Protein AF-A0A9W9A958-F1 (afdb_monomer_lite)

pLDDT: mean 86.87, std 11.57, range [38.22, 97.12]

InterPro domains:
  IPR009057 Homedomain-like superfamily [SSF46689] (113-175)

Structure (mmCIF, N/CA/C/O backbone):
data_AF-A0A9W9A958-F1
#
_entry.id   AF-A0A9W9A958-F1
#
loop_
_atom_site.group_PDB
_atom_site.id
_atom_site.type_symbol
_atom_site.label_atom_id
_atom_site.label_alt_id
_atom_site.label_comp_id
_atom_site.label_asym_id
_atom_site.label_entity_id
_atom_site.label_seq_id
_atom_site.pdbx_PDB_ins_code
_atom_site.Cartn_x
_atom_site.Cartn_y
_atom_site.Cartn_z
_atom_site.occupancy
_atom_site.B_iso_or_equiv
_atom_site.auth_seq_id
_atom_site.auth_comp_id
_atom_site.auth_asym_id
_atom_site.auth_atom_id
_atom_site.pdbx_PDB_model_num
ATOM 1 N N . MET A 1 1 ? -26.597 22.579 38.889 1.00 38.22 1 MET A N 1
ATOM 2 C CA . MET A 1 1 ? -26.382 22.895 37.466 1.00 38.22 1 MET A CA 1
ATOM 3 C C . MET A 1 1 ? -26.576 21.586 36.746 1.00 38.22 1 MET A C 1
ATOM 5 O O . MET A 1 1 ? -25.807 20.673 37.009 1.00 38.22 1 MET A O 1
ATOM 9 N N . ASP A 1 2 ? -27.655 21.464 35.982 1.00 46.19 2 ASP A N 1
ATOM 10 C CA . ASP A 1 2 ? -27.997 20.233 35.273 1.00 46.19 2 ASP A CA 1
ATOM 11 C C . ASP A 1 2 ? -27.012 20.053 34.117 1.00 46.19 2 ASP A C 1
ATOM 13 O O . ASP A 1 2 ? -27.154 20.652 33.052 1.00 46.19 2 ASP A O 1
ATOM 17 N N . SER A 1 3 ? -25.934 19.309 34.371 1.00 56.34 3 SER A N 1
ATOM 18 C CA . SER A 1 3 ? -24.987 18.908 33.337 1.00 56.34 3 SER A CA 1
ATOM 19 C C . SER A 1 3 ? -25.704 17.947 32.400 1.00 56.34 3 SER A C 1
ATOM 21 O O . SER A 1 3 ? -25.988 16.811 32.772 1.00 56.34 3 SER A O 1
ATOM 23 N N . ASN A 1 4 ? -26.034 18.422 31.201 1.00 65.12 4 ASN A N 1
A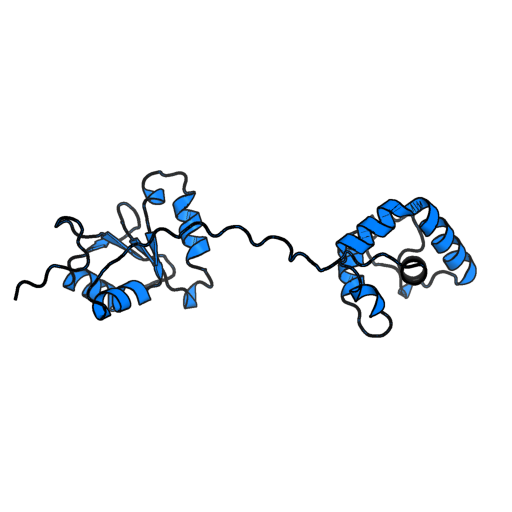TOM 24 C CA . ASN A 1 4 ? -26.623 17.587 30.165 1.00 65.12 4 ASN A CA 1
ATOM 25 C C . ASN A 1 4 ? -25.622 16.458 29.837 1.00 65.12 4 ASN A C 1
ATOM 27 O O . ASN A 1 4 ? -24.463 16.769 29.543 1.00 65.12 4 ASN A O 1
ATOM 31 N N . PRO A 1 5 ? -26.003 15.175 29.946 1.00 80.94 5 PRO A N 1
ATOM 32 C CA . PRO A 1 5 ? -25.069 14.071 29.766 1.00 80.94 5 PRO A CA 1
ATOM 33 C C . PRO A 1 5 ? -24.518 14.046 28.333 1.00 80.94 5 PRO A C 1
ATOM 35 O O . PRO A 1 5 ? -25.266 14.006 27.357 1.00 80.94 5 PRO A O 1
ATOM 38 N N . LEU A 1 6 ? -23.191 14.099 28.223 1.00 88.81 6 LEU A N 1
ATOM 39 C CA . LEU A 1 6 ? -22.449 14.307 26.978 1.00 88.81 6 LEU A CA 1
ATOM 40 C C . LEU A 1 6 ? -22.620 13.164 25.968 1.00 88.81 6 LEU A C 1
ATOM 42 O O . LEU A 1 6 ? -22.704 13.413 24.768 1.00 88.81 6 LEU A O 1
ATOM 46 N N . PHE A 1 7 ? -22.669 11.920 26.443 1.00 90.88 7 PHE A N 1
ATOM 47 C CA . PHE A 1 7 ? -22.806 10.732 25.603 1.00 90.88 7 PHE A CA 1
ATOM 48 C C . PHE A 1 7 ? -24.255 10.259 25.537 1.00 90.88 7 PHE A C 1
ATOM 50 O O . PHE A 1 7 ? -24.552 9.082 25.722 1.00 90.88 7 PHE A O 1
ATOM 57 N N . THR A 1 8 ? -25.161 11.194 25.258 1.00 88.56 8 THR A N 1
ATOM 58 C CA . THR A 1 8 ? -26.568 10.892 24.999 1.00 88.56 8 THR A CA 1
ATOM 59 C C . THR A 1 8 ? -27.022 11.506 23.683 1.00 88.56 8 THR A C 1
ATOM 61 O O . THR A 1 8 ? -26.513 12.539 23.244 1.00 88.56 8 THR A O 1
ATOM 64 N N . ARG A 1 9 ? -27.999 10.870 23.040 1.00 82.88 9 ARG A N 1
ATOM 65 C CA . ARG A 1 9 ? -28.697 11.395 21.866 1.00 82.88 9 ARG A CA 1
ATOM 66 C C . ARG A 1 9 ? -30.192 11.337 22.140 1.00 82.88 9 ARG A C 1
ATOM 68 O O . ARG A 1 9 ? -30.720 10.274 22.441 1.00 82.88 9 ARG A O 1
ATOM 75 N N . ASP A 1 10 ? -30.851 12.493 22.110 1.00 81.25 10 ASP A N 1
ATOM 76 C CA . ASP A 1 10 ? -32.283 12.634 22.419 1.00 81.25 10 ASP A CA 1
ATOM 77 C C . ASP A 1 10 ? -32.688 12.033 23.784 1.00 81.25 10 ASP A C 1
ATOM 79 O O . ASP A 1 10 ? -33.783 11.504 23.958 1.00 81.25 10 ASP A O 1
ATOM 83 N N . GLY A 1 11 ? -31.783 12.108 24.770 1.00 80.75 11 GLY A N 1
ATOM 84 C CA . GLY A 1 11 ? -31.979 11.556 26.117 1.00 80.75 11 GLY A CA 1
ATOM 85 C C . GLY A 1 11 ? -31.713 10.051 26.247 1.00 80.75 11 GLY A C 1
ATOM 86 O O . GLY A 1 11 ? -31.848 9.514 27.344 1.00 80.75 11 GLY A O 1
ATOM 87 N N . VAL A 1 12 ? -31.314 9.376 25.165 1.00 87.00 12 VAL A N 1
ATOM 88 C CA . VAL A 1 12 ? -30.919 7.961 25.164 1.00 87.00 12 VAL A CA 1
ATOM 89 C C . VAL A 1 12 ? -29.392 7.848 25.285 1.00 87.00 12 VAL A C 1
ATOM 91 O O . VAL A 1 12 ? -28.692 8.573 24.571 1.00 87.00 12 VAL A O 1
ATOM 94 N N . PRO A 1 13 ? -28.856 6.972 26.157 1.00 91.38 13 PRO A N 1
ATOM 95 C CA . PRO A 1 13 ? -27.423 6.689 26.229 1.00 91.38 13 PRO A CA 1
ATOM 96 C C . PRO A 1 13 ? -26.855 6.219 24.893 1.00 91.38 13 PRO A C 1
ATOM 98 O O . PRO A 1 13 ? -27.479 5.419 24.199 1.00 91.38 13 PRO A O 1
ATOM 101 N N . LEU A 1 14 ? -25.659 6.696 24.558 1.00 93.25 14 LEU A N 1
ATOM 102 C CA . LEU A 1 14 ? -24.855 6.102 23.495 1.00 93.25 14 LEU A CA 1
ATOM 103 C C . LEU A 1 14 ? -24.138 4.866 24.030 1.00 93.25 14 LEU A C 1
ATOM 105 O O . LEU A 1 14 ? -23.527 4.909 25.103 1.00 93.25 14 LEU A O 1
ATOM 109 N N . TYR A 1 15 ? -24.171 3.794 23.249 1.00 95.25 15 TYR A N 1
ATOM 110 C CA . TYR A 1 15 ? -23.538 2.532 23.595 1.00 95.25 15 TYR A CA 1
ATOM 111 C C . TYR A 1 15 ? -22.160 2.419 22.950 1.00 95.25 15 TYR A C 1
ATOM 113 O O . TYR A 1 15 ? -21.988 2.571 21.738 1.00 95.25 15 TYR A O 1
ATOM 121 N N . PHE A 1 16 ? -21.160 2.129 23.769 1.00 96.00 16 PHE A N 1
ATOM 122 C CA . PHE A 1 16 ? -19.780 1.936 23.358 1.00 96.00 16 PHE A CA 1
ATOM 123 C C . PHE A 1 16 ? -19.418 0.457 23.431 1.00 96.00 16 PHE A C 1
ATOM 125 O O . PHE A 1 16 ? -19.909 -0.264 24.289 1.00 96.00 16 PHE A O 1
ATOM 132 N N . ALA A 1 17 ? -18.488 0.020 22.593 1.00 95.69 17 ALA A N 1
ATOM 133 C CA . ALA A 1 17 ? -17.833 -1.275 22.711 1.00 95.69 17 ALA A CA 1
ATOM 134 C C . ALA A 1 17 ? -16.324 -1.124 22.511 1.00 95.69 17 ALA A C 1
ATOM 136 O O . ALA A 1 17 ? -15.844 -0.173 21.883 1.00 95.69 17 ALA A O 1
ATOM 137 N N . LEU A 1 18 ? -15.549 -2.065 23.047 1.00 94.69 18 LEU A N 1
ATOM 138 C CA . LEU A 1 18 ? -14.096 -2.065 22.897 1.00 94.69 18 LEU A CA 1
ATOM 139 C C . LEU A 1 18 ? -13.675 -3.051 21.815 1.00 94.69 18 LEU A C 1
ATOM 141 O O . LEU A 1 18 ? -13.952 -4.245 21.885 1.00 94.69 18 LEU A O 1
ATOM 145 N N . HIS A 1 19 ? -12.921 -2.563 20.838 1.00 94.19 19 HIS A N 1
ATOM 146 C CA . HIS A 1 19 ? -12.234 -3.427 19.894 1.00 94.19 19 HIS A CA 1
ATOM 147 C C . HIS A 1 19 ? -11.155 -4.255 20.611 1.00 94.19 19 HIS A C 1
ATOM 149 O O . HIS A 1 19 ? -10.486 -3.757 21.519 1.00 94.19 19 HIS A O 1
ATOM 155 N N . ASN A 1 20 ? -10.881 -5.472 20.127 1.00 91.00 20 ASN A N 1
ATOM 156 C CA . ASN A 1 20 ? -9.916 -6.424 20.708 1.00 91.00 20 ASN A CA 1
ATOM 157 C C . ASN A 1 20 ? -8.486 -5.871 20.930 1.00 91.00 20 ASN A C 1
ATOM 159 O O . ASN A 1 20 ? -7.713 -6.412 21.721 1.00 91.00 20 ASN A O 1
ATOM 163 N N . SER A 1 21 ? -8.135 -4.761 20.274 1.00 89.00 21 SER A N 1
ATOM 164 C CA . SER A 1 21 ? -6.909 -3.991 20.522 1.00 89.00 21 SER A CA 1
ATOM 165 C C . SER A 1 21 ? -6.807 -3.428 21.950 1.00 89.00 21 SER A C 1
ATOM 167 O O . SER A 1 21 ? -5.717 -3.058 22.396 1.00 89.00 21 SER A O 1
ATOM 169 N N . ILE A 1 22 ? -7.931 -3.355 22.665 1.00 86.31 22 ILE A N 1
ATOM 170 C CA . ILE A 1 22 ? -8.056 -2.898 24.045 1.00 86.31 22 ILE A CA 1
ATOM 171 C C . ILE A 1 22 ? -8.437 -4.113 24.894 1.00 86.31 22 ILE A C 1
ATOM 173 O O . ILE A 1 22 ? -9.555 -4.602 24.847 1.00 86.31 22 ILE A O 1
ATOM 177 N N . GLN A 1 23 ? -7.486 -4.615 25.681 1.00 79.75 23 GLN A N 1
ATOM 178 C CA . GLN A 1 23 ? -7.693 -5.822 26.495 1.00 79.75 23 GLN A CA 1
ATOM 179 C C . GLN A 1 23 ? -8.493 -5.567 27.777 1.00 79.75 23 GLN A C 1
ATOM 181 O O . GLN A 1 23 ? -9.007 -6.508 28.372 1.00 79.75 23 GLN A O 1
ATOM 186 N N . LYS A 1 24 ? -8.517 -4.319 28.260 1.00 79.50 24 LYS A N 1
ATOM 187 C CA . LYS A 1 24 ? -9.218 -3.917 29.482 1.00 79.50 24 LYS A CA 1
ATOM 188 C C . LYS A 1 24 ? -9.783 -2.503 29.314 1.00 79.50 24 LYS A C 1
ATOM 190 O O . LYS A 1 24 ? -9.052 -1.663 28.785 1.00 79.50 24 LYS A O 1
ATOM 195 N N . PRO A 1 25 ? -10.999 -2.226 29.816 1.00 73.31 25 PRO A N 1
ATOM 196 C CA . PRO A 1 25 ? -11.640 -0.914 29.711 1.00 73.31 25 PRO A CA 1
ATOM 197 C C . PRO A 1 25 ? -10.840 0.243 30.314 1.00 73.31 25 PRO A C 1
ATOM 199 O O . PRO A 1 25 ? -10.908 1.362 29.815 1.00 73.31 25 PRO A O 1
ATOM 202 N N . GLY A 1 26 ? -10.033 -0.011 31.349 1.00 75.62 26 GLY A N 1
ATOM 203 C CA . GLY A 1 26 ? -9.233 1.035 31.989 1.00 75.62 26 GLY A CA 1
ATOM 204 C C . GLY A 1 26 ? -10.116 2.133 32.592 1.00 75.62 26 GLY A C 1
ATOM 205 O O . GLY A 1 26 ? -11.130 1.837 33.209 1.00 75.62 26 GLY A O 1
ATOM 206 N N . THR A 1 27 ? -9.728 3.397 32.425 1.00 82.06 27 THR A N 1
ATOM 207 C CA . THR A 1 27 ? -10.483 4.567 32.916 1.00 82.06 27 THR A CA 1
ATOM 208 C C . THR A 1 27 ? -11.632 4.987 31.995 1.00 82.06 27 THR A C 1
ATOM 210 O O . THR A 1 27 ? -12.480 5.776 32.405 1.00 82.06 27 THR A O 1
ATOM 213 N N . TYR A 1 28 ? -11.677 4.470 30.762 1.00 81.38 28 TYR A N 1
ATOM 214 C CA . TYR A 1 28 ? -12.645 4.892 29.746 1.00 81.38 28 TYR A CA 1
ATOM 215 C C . TYR A 1 28 ? -14.074 4.502 30.102 1.00 81.38 28 TYR A C 1
ATOM 217 O O . TYR A 1 28 ? -14.978 5.298 29.895 1.00 81.38 28 TYR A O 1
ATOM 225 N N . GLU A 1 29 ? -14.272 3.324 30.692 1.00 86.94 29 GLU A N 1
ATOM 226 C CA . GLU A 1 29 ? -15.584 2.879 31.172 1.00 86.94 29 GLU A CA 1
ATOM 227 C C . GLU A 1 29 ? -16.175 3.875 32.174 1.00 86.94 29 GLU A C 1
ATOM 229 O O . GLU A 1 29 ? -17.296 4.350 31.998 1.00 86.94 29 GLU A O 1
ATOM 234 N N . SER A 1 30 ? -15.377 4.291 33.163 1.00 86.88 30 SER A N 1
ATOM 235 C CA . SER A 1 30 ? -15.802 5.287 34.147 1.00 86.88 30 SER A CA 1
ATOM 236 C C . SER A 1 30 ? -16.108 6.641 33.506 1.00 86.88 30 SER A C 1
ATOM 238 O O . SER A 1 30 ? -17.071 7.290 33.905 1.00 86.88 30 SER A O 1
ATOM 240 N N . TYR A 1 31 ? -15.326 7.078 32.511 1.00 88.62 31 TYR A N 1
ATOM 241 C CA . TYR A 1 31 ? -15.598 8.334 31.806 1.00 88.62 31 TYR A CA 1
ATOM 242 C C . TYR A 1 31 ? -16.844 8.266 30.930 1.00 88.62 31 TYR A C 1
ATOM 244 O O . TYR A 1 31 ? -17.604 9.231 30.912 1.00 88.62 31 TYR A O 1
ATOM 252 N N . ILE A 1 32 ? -17.083 7.151 30.246 1.00 91.69 32 ILE A N 1
ATOM 253 C CA . ILE A 1 32 ? -18.279 6.939 29.428 1.00 91.69 32 ILE A CA 1
ATOM 254 C C . ILE A 1 32 ? -19.526 6.976 30.322 1.00 91.69 32 ILE A C 1
ATOM 256 O O . ILE A 1 32 ? -20.421 7.790 30.089 1.00 91.69 32 ILE A O 1
ATOM 260 N N . GLN A 1 33 ? -19.533 6.194 31.405 1.00 91.50 33 GLN A N 1
ATOM 261 C CA . GLN A 1 33 ? -20.659 6.108 32.341 1.00 91.50 33 GLN A CA 1
ATOM 262 C C . GLN A 1 33 ? -20.917 7.427 33.078 1.00 91.50 33 GLN A C 1
ATOM 264 O O . GLN A 1 33 ? -22.059 7.880 33.159 1.00 91.50 33 GLN A O 1
ATOM 269 N N . ALA A 1 34 ? -19.867 8.105 33.561 1.00 89.31 34 ALA A N 1
ATOM 270 C CA . ALA A 1 34 ? -20.003 9.401 34.237 1.00 89.31 34 ALA A CA 1
ATOM 271 C C . ALA A 1 34 ? -20.572 10.504 33.327 1.00 89.31 34 ALA A C 1
ATOM 273 O O . ALA A 1 34 ? -21.069 11.514 33.820 1.00 89.31 34 ALA A O 1
ATOM 274 N N . ASN A 1 35 ? -20.505 10.310 32.009 1.00 91.12 35 ASN A N 1
ATOM 275 C CA . ASN A 1 35 ? -20.998 11.238 30.999 1.00 91.12 35 ASN A CA 1
ATOM 276 C C . ASN A 1 35 ? -22.268 10.729 30.287 1.00 91.12 35 ASN A C 1
ATOM 278 O O . ASN A 1 35 ? -22.671 11.306 29.277 1.00 91.12 35 ASN A O 1
ATOM 282 N N . GLY A 1 36 ? -22.921 9.694 30.831 1.00 91.06 36 GLY A N 1
ATOM 283 C CA . GLY A 1 36 ? -24.241 9.216 30.409 1.00 91.06 36 GLY A CA 1
ATOM 284 C C . GLY A 1 36 ? -24.264 8.241 29.231 1.00 91.06 36 GLY A C 1
ATOM 285 O O . GLY A 1 36 ? -25.343 7.991 28.702 1.00 91.06 36 GLY A O 1
ATOM 286 N N . GLY A 1 37 ? -23.112 7.703 28.827 1.00 93.25 37 GLY A N 1
ATOM 287 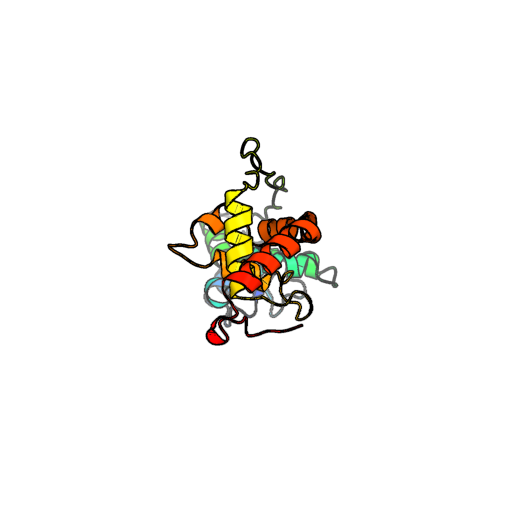C CA . GLY A 1 37 ? -23.033 6.568 27.904 1.00 93.25 37 GLY A CA 1
ATOM 288 C C . GLY A 1 37 ? -22.946 5.242 28.658 1.00 93.25 37 GLY A C 1
ATOM 289 O O . GLY A 1 37 ? -22.829 5.226 29.883 1.00 93.25 37 GLY A O 1
ATOM 290 N N . ASP A 1 38 ? -22.944 4.133 27.926 1.00 94.19 38 ASP A N 1
ATOM 291 C CA . ASP A 1 38 ? -22.770 2.796 28.504 1.00 94.19 38 ASP A CA 1
ATOM 292 C C . ASP A 1 38 ? -21.771 1.956 27.701 1.00 94.19 38 ASP A C 1
ATOM 294 O O . ASP A 1 38 ? -21.562 2.204 26.513 1.00 94.19 38 ASP A O 1
ATOM 298 N N . LEU A 1 39 ? -21.128 0.986 28.350 1.00 93.94 39 LEU A N 1
ATOM 299 C CA . LEU A 1 39 ? -20.132 0.112 27.735 1.00 93.94 39 LEU A CA 1
ATOM 300 C C . LEU A 1 39 ? -20.673 -1.317 27.628 1.00 93.94 39 LEU A C 1
ATOM 302 O O . LEU A 1 39 ? -20.952 -1.964 28.632 1.00 93.94 39 LEU A O 1
ATOM 306 N N . LEU A 1 40 ? -20.778 -1.814 26.401 1.00 93.88 40 LEU A N 1
ATOM 307 C CA . LEU A 1 40 ? -21.218 -3.162 26.073 1.00 93.88 40 LEU A CA 1
ATOM 308 C C . LEU A 1 40 ? -20.036 -4.138 26.006 1.00 93.88 40 LEU A C 1
ATOM 310 O O . LEU A 1 40 ? -18.918 -3.778 25.625 1.00 93.88 40 LEU A O 1
ATOM 314 N N . ASP A 1 41 ? -20.318 -5.410 26.294 1.00 90.56 41 ASP A N 1
ATOM 315 C CA . ASP A 1 41 ? -19.346 -6.511 26.208 1.00 90.56 41 ASP A CA 1
ATOM 316 C C . ASP A 1 41 ? -18.945 -6.856 24.762 1.00 90.56 41 ASP A C 1
ATOM 318 O O . ASP A 1 41 ? -17.919 -7.497 24.523 1.00 90.56 41 ASP A O 1
ATOM 322 N N . SER A 1 42 ? -19.762 -6.452 23.788 1.00 93.06 42 SER A N 1
ATOM 323 C CA . SER A 1 42 ? -19.536 -6.677 22.362 1.00 93.06 42 SER A CA 1
ATOM 324 C C . SER A 1 42 ? -20.025 -5.489 21.542 1.00 93.06 42 SER A C 1
ATOM 326 O O . SER A 1 42 ? -20.718 -4.610 22.043 1.00 93.06 42 SER A O 1
ATOM 328 N N . ASP A 1 43 ? -19.674 -5.478 20.263 1.00 94.25 43 ASP A N 1
ATOM 329 C CA . ASP A 1 43 ? -20.136 -4.492 19.291 1.00 94.25 43 ASP A CA 1
ATOM 330 C C . ASP A 1 43 ? -21.573 -4.767 18.794 1.00 94.25 43 ASP A C 1
ATOM 332 O O . ASP A 1 43 ? -22.036 -4.115 17.860 1.00 94.25 43 ASP A O 1
ATOM 336 N N . ASP A 1 44 ? -22.295 -5.744 19.351 1.00 94.69 44 ASP A N 1
ATOM 337 C CA . ASP A 1 44 ? -23.719 -5.953 19.064 1.00 94.69 44 ASP A CA 1
ATOM 338 C C . ASP A 1 44 ? -24.554 -4.852 19.735 1.00 94.69 44 ASP A C 1
ATOM 340 O O . ASP A 1 44 ? -24.611 -4.756 20.958 1.00 94.69 44 ASP A O 1
ATOM 344 N N . GLY A 1 45 ? -25.205 -4.009 18.926 1.00 92.19 45 GLY A N 1
ATOM 345 C CA . GLY A 1 45 ? -26.011 -2.883 19.415 1.00 92.19 45 GLY A CA 1
ATOM 346 C C . GLY A 1 45 ? -25.205 -1.660 19.867 1.00 92.19 45 GLY A C 1
ATOM 347 O O . GLY A 1 45 ? -25.796 -0.701 20.357 1.00 92.19 45 GLY A O 1
ATOM 348 N N . ALA A 1 46 ? -23.881 -1.668 19.693 1.00 95.81 46 ALA A N 1
ATOM 349 C CA . ALA A 1 46 ? -23.046 -0.506 19.968 1.00 95.81 46 ALA A CA 1
ATOM 350 C C . ALA A 1 46 ? -23.272 0.597 18.922 1.00 95.81 46 ALA A C 1
ATOM 352 O O . ALA A 1 46 ? -23.420 0.321 17.736 1.00 95.81 46 ALA A O 1
ATOM 353 N N . ASP A 1 47 ? -23.219 1.858 19.341 1.00 94.88 47 ASP A N 1
ATOM 354 C CA . ASP A 1 47 ? -23.141 3.007 18.437 1.00 94.88 47 ASP A CA 1
ATOM 355 C C . ASP A 1 47 ? -21.691 3.277 18.016 1.00 94.88 47 ASP A C 1
ATOM 357 O O . ASP A 1 47 ? -21.421 3.745 16.903 1.00 94.88 47 ASP A O 1
ATOM 361 N N . ILE A 1 48 ? -20.745 3.023 18.930 1.00 95.62 48 ILE A N 1
ATOM 362 C CA . ILE A 1 48 ? -19.337 3.397 18.782 1.00 95.62 48 ILE A CA 1
ATOM 363 C C . ILE A 1 48 ? -18.425 2.264 19.239 1.00 95.62 48 ILE A C 1
ATOM 365 O O . ILE A 1 48 ? -18.529 1.773 20.358 1.00 95.62 48 ILE A O 1
ATOM 369 N N . VAL A 1 49 ? -17.449 1.911 18.408 1.00 95.94 49 VAL A N 1
ATOM 370 C CA . VAL A 1 49 ? -16.364 0.997 18.765 1.00 95.94 49 VAL A CA 1
ATOM 371 C C . VAL A 1 49 ? -15.072 1.784 18.960 1.00 95.94 49 VAL A C 1
ATOM 373 O O . VAL A 1 49 ? -14.581 2.455 18.048 1.00 95.94 49 VAL A O 1
ATOM 376 N N . LEU A 1 50 ? -14.495 1.678 20.157 1.00 94.69 50 LEU A N 1
ATOM 377 C CA . LEU A 1 50 ? -13.213 2.287 20.499 1.00 94.69 50 LEU A CA 1
ATOM 378 C C . LEU A 1 50 ? -12.063 1.328 20.205 1.00 94.69 50 LEU A C 1
ATOM 380 O O . LEU A 1 50 ? -12.112 0.153 20.573 1.00 94.69 50 LEU A O 1
ATOM 384 N N . PHE A 1 51 ? -10.986 1.827 19.598 1.00 94.19 51 PHE A N 1
ATOM 385 C CA . PHE A 1 51 ? -9.779 1.035 19.348 1.00 94.19 51 PHE A CA 1
ATOM 386 C C . PHE A 1 51 ? -8.496 1.752 19.793 1.00 94.19 51 PHE A C 1
ATOM 388 O O . PHE A 1 51 ? -8.452 2.973 19.956 1.00 94.19 51 PHE A O 1
ATOM 395 N N . ASN A 1 52 ? -7.429 0.970 19.994 1.00 90.94 52 ASN A N 1
ATOM 396 C CA . ASN A 1 52 ? -6.098 1.477 20.322 1.00 90.94 52 ASN A CA 1
ATOM 397 C C . ASN A 1 52 ? -5.194 1.431 19.070 1.00 90.94 52 ASN A C 1
ATOM 399 O O . ASN A 1 52 ? -4.803 0.332 18.647 1.00 90.94 52 ASN A O 1
ATOM 403 N N . PRO A 1 53 ? -4.828 2.585 18.480 1.00 87.00 53 PRO A N 1
ATOM 404 C CA . PRO A 1 53 ? -4.012 2.625 17.265 1.00 87.00 53 PRO A CA 1
ATOM 405 C C . PRO A 1 53 ? -2.580 2.124 17.505 1.00 87.00 53 PRO A C 1
ATOM 407 O O . PRO A 1 53 ? -2.022 1.398 16.682 1.00 87.00 53 PRO A O 1
ATOM 410 N N . THR A 1 54 ? -2.003 2.420 18.672 1.00 84.31 54 THR A N 1
ATOM 411 C CA . THR A 1 54 ? -0.615 2.077 19.020 1.00 84.31 54 THR A CA 1
ATOM 412 C C . THR A 1 54 ? -0.391 0.573 19.153 1.00 84.31 54 THR A C 1
ATOM 414 O O . THR A 1 54 ? 0.682 0.074 18.827 1.00 84.31 54 THR A O 1
ATOM 417 N N . ARG A 1 55 ? -1.393 -0.171 19.636 1.00 74.38 55 ARG A N 1
ATOM 418 C CA . ARG A 1 55 ? -1.282 -1.627 19.841 1.00 74.38 55 ARG A CA 1
ATOM 419 C C . ARG A 1 55 ? -1.635 -2.455 18.616 1.00 74.38 55 ARG A C 1
ATOM 421 O O . ARG A 1 55 ? -1.224 -3.606 18.531 1.00 74.38 55 ARG A O 1
ATOM 428 N N . SER A 1 56 ? -2.420 -1.893 17.707 1.00 72.69 56 SER A N 1
ATOM 429 C CA . SER A 1 56 ? -2.972 -2.633 16.576 1.00 72.69 56 SER A CA 1
ATOM 430 C C . SER A 1 56 ? -2.207 -2.401 15.274 1.00 72.69 56 SER A C 1
ATOM 432 O O . SER A 1 56 ? -2.263 -3.244 14.384 1.00 72.69 56 SER A O 1
ATOM 434 N N . GLY A 1 57 ? -1.513 -1.261 15.133 1.00 78.06 57 GLY A N 1
ATOM 435 C CA . GLY A 1 57 ? -0.985 -0.818 13.837 1.00 78.06 57 GLY A CA 1
ATOM 436 C C . GLY A 1 57 ? -2.090 -0.532 12.808 1.00 78.06 57 GLY A C 1
ATOM 437 O O . GLY A 1 57 ? -1.795 -0.292 11.636 1.00 78.06 57 GLY A O 1
ATOM 438 N N . LEU A 1 58 ? -3.358 -0.570 13.234 1.00 82.12 58 LEU A N 1
ATOM 439 C CA . LEU A 1 58 ? -4.525 -0.337 12.400 1.00 82.12 58 LEU A CA 1
ATOM 440 C C . LEU A 1 58 ? -4.791 1.160 12.309 1.00 82.12 58 LEU A C 1
ATOM 442 O O . LEU A 1 58 ? -4.638 1.906 13.275 1.00 82.12 58 LEU A O 1
ATOM 446 N N . LYS A 1 59 ? -5.226 1.592 11.129 1.00 90.06 59 LYS A N 1
ATOM 447 C CA . LYS A 1 59 ? -5.740 2.944 10.918 1.00 90.06 59 LYS A CA 1
ATOM 448 C C . LYS A 1 59 ? -7.239 2.946 11.186 1.00 90.06 59 LYS A C 1
ATOM 450 O O . LYS A 1 59 ? -7.922 2.020 10.746 1.00 90.06 59 LYS A O 1
ATOM 455 N N . GLN A 1 60 ? -7.752 4.015 11.801 1.00 91.38 60 GLN A N 1
ATOM 456 C CA . GLN A 1 60 ? -9.195 4.186 12.018 1.00 91.38 60 GLN A CA 1
ATOM 457 C C . GLN A 1 60 ? -9.985 3.997 10.718 1.00 91.38 60 GLN A C 1
ATOM 459 O O . GLN A 1 60 ? -10.999 3.314 10.726 1.00 91.38 60 GLN A O 1
ATOM 464 N N . SER A 1 61 ? -9.493 4.530 9.591 1.00 90.12 61 SER A N 1
ATOM 465 C CA . SER A 1 61 ? -10.153 4.391 8.286 1.00 90.12 61 SER A CA 1
ATOM 466 C C . SER A 1 61 ? -10.320 2.935 7.855 1.00 90.12 61 SER A C 1
ATOM 468 O O . SER A 1 61 ? -11.378 2.565 7.373 1.00 90.12 61 SER A O 1
ATOM 470 N N . SER A 1 62 ? -9.305 2.094 8.063 1.00 89.56 62 SER A N 1
ATOM 471 C CA . SER A 1 62 ? -9.362 0.684 7.667 1.00 89.56 62 SER A CA 1
ATOM 472 C C . SER A 1 62 ? -10.338 -0.118 8.526 1.00 89.56 62 SER A C 1
ATOM 474 O O . SER A 1 62 ? -11.004 -1.013 8.019 1.00 89.56 62 SER A O 1
ATOM 476 N N . LEU A 1 63 ? -10.432 0.200 9.821 1.00 92.81 63 LEU A N 1
ATOM 477 C CA . LEU A 1 63 ? -11.425 -0.415 10.701 1.00 92.81 63 LEU A CA 1
ATOM 478 C C . LEU A 1 63 ? -12.836 0.101 10.409 1.00 92.81 63 LEU A C 1
ATOM 480 O O . LEU A 1 63 ? -13.757 -0.703 10.348 1.00 92.81 63 LEU A O 1
ATOM 484 N N . GLN A 1 64 ? -13.004 1.406 10.181 1.00 94.50 64 GLN A N 1
ATOM 485 C CA . GLN A 1 64 ? -14.292 1.984 9.794 1.00 94.50 64 GLN A CA 1
ATOM 486 C C . GLN A 1 64 ? -14.806 1.346 8.498 1.00 94.50 64 GLN A C 1
ATOM 488 O O . GLN A 1 64 ? -15.938 0.889 8.470 1.00 94.50 64 GLN A O 1
ATOM 493 N N . GLU A 1 65 ? -13.962 1.204 7.469 1.00 93.56 65 GLU A N 1
ATOM 494 C CA . GLU A 1 65 ? -14.324 0.520 6.218 1.00 93.56 65 GLU A CA 1
ATOM 495 C C . GLU A 1 65 ? -14.780 -0.931 6.455 1.00 93.56 65 GLU A C 1
ATOM 497 O O . GLU A 1 65 ? -15.707 -1.403 5.797 1.00 93.56 65 GLU A O 1
ATOM 502 N N . ALA A 1 66 ? -14.174 -1.646 7.409 1.00 93.94 66 ALA A N 1
ATOM 503 C CA . ALA A 1 66 ? -14.589 -3.008 7.744 1.00 93.94 66 ALA A CA 1
ATOM 504 C C . ALA A 1 66 ? -16.014 -3.068 8.325 1.00 93.94 66 ALA A C 1
ATOM 506 O O . ALA A 1 66 ? -16.739 -4.016 8.022 1.00 93.94 66 ALA A O 1
ATOM 507 N N . TYR A 1 67 ? -16.425 -2.062 9.106 1.00 95.38 67 TYR A N 1
ATOM 508 C CA . TYR A 1 67 ? -17.805 -1.923 9.582 1.00 95.38 67 TYR A CA 1
ATOM 509 C C . TYR A 1 67 ? -18.736 -1.409 8.478 1.00 95.38 67 TYR A C 1
ATOM 511 O O . TYR A 1 67 ? -19.784 -2.008 8.257 1.00 95.38 67 TYR A O 1
ATOM 519 N N . ASP A 1 68 ? -18.342 -0.380 7.722 1.00 93.94 68 ASP A N 1
ATOM 520 C CA . ASP A 1 68 ? -19.150 0.226 6.650 1.00 93.94 68 ASP A CA 1
ATOM 521 C C . ASP A 1 68 ? -19.538 -0.788 5.560 1.00 93.94 68 ASP A C 1
ATOM 523 O O . ASP A 1 68 ? -20.637 -0.731 5.003 1.00 93.94 68 ASP A O 1
ATOM 527 N N . PHE A 1 69 ? -18.643 -1.735 5.254 1.00 94.00 69 PHE A N 1
ATOM 528 C CA . PHE A 1 69 ? -18.859 -2.793 4.262 1.00 94.00 69 PHE A CA 1
ATOM 529 C C . PHE A 1 69 ? -19.236 -4.144 4.881 1.00 94.00 69 PHE A C 1
ATOM 531 O O . PHE A 1 69 ? -19.198 -5.170 4.194 1.00 94.00 69 PHE A O 1
ATOM 538 N N . HIS A 1 70 ? -19.601 -4.170 6.164 1.00 97.00 70 HIS A N 1
ATOM 539 C CA . HIS A 1 70 ? -19.967 -5.404 6.842 1.00 97.00 70 HIS A CA 1
ATOM 540 C C . HIS A 1 70 ? -21.271 -6.000 6.258 1.00 97.00 70 HIS A C 1
ATOM 542 O O . HIS A 1 70 ? -22.202 -5.248 5.941 1.00 97.00 70 HIS A O 1
ATOM 548 N N . PRO A 1 71 ? -21.386 -7.339 6.105 1.00 95.88 71 PRO A N 1
ATOM 549 C CA . PRO A 1 71 ? -22.607 -7.974 5.594 1.00 95.88 71 PRO A CA 1
ATOM 550 C C . PRO A 1 71 ? -23.850 -7.693 6.448 1.00 95.88 71 PRO A C 1
ATOM 552 O O . PRO A 1 71 ? -24.937 -7.489 5.908 1.00 95.88 71 PRO A O 1
ATOM 555 N N . ASP A 1 72 ? -23.673 -7.649 7.768 1.00 96.06 72 ASP A N 1
ATOM 556 C CA . ASP A 1 72 ? -24.713 -7.274 8.733 1.00 96.06 72 ASP A CA 1
ATOM 557 C C . ASP A 1 72 ? -25.015 -5.770 8.666 1.00 96.06 72 ASP A C 1
ATOM 559 O O . ASP A 1 72 ? -24.107 -4.943 8.751 1.00 96.06 72 ASP A O 1
ATOM 563 N N . GLU A 1 73 ? -26.294 -5.425 8.519 1.00 94.44 73 GLU A N 1
ATOM 564 C CA . GLU A 1 73 ? -26.760 -4.045 8.392 1.00 94.44 73 GLU A CA 1
ATOM 565 C C . GLU A 1 73 ? -26.619 -3.232 9.672 1.00 94.44 73 GLU A C 1
ATOM 567 O O . GLU A 1 73 ? -26.422 -2.018 9.594 1.00 94.44 73 GLU A O 1
ATOM 572 N N . ASP A 1 74 ? -26.700 -3.877 10.833 1.00 93.56 74 ASP A N 1
ATOM 573 C CA . ASP A 1 74 ? -26.582 -3.187 12.112 1.00 93.56 74 ASP A CA 1
ATOM 574 C C . ASP A 1 74 ? -25.130 -2.798 12.385 1.00 93.56 74 ASP A C 1
ATOM 576 O O . ASP A 1 74 ? -24.860 -1.676 12.811 1.00 93.56 74 ASP A O 1
ATOM 580 N N . LYS A 1 75 ? -24.175 -3.646 11.989 1.00 94.88 75 LYS A N 1
ATOM 581 C CA . LYS A 1 75 ? -22.739 -3.332 12.066 1.00 94.88 75 LYS A CA 1
ATOM 582 C C . LYS A 1 75 ? -22.352 -2.134 11.198 1.00 94.88 75 LYS A C 1
ATOM 584 O O . LYS A 1 75 ? -21.504 -1.344 11.600 1.00 94.88 75 LYS A O 1
ATOM 589 N N . ARG A 1 76 ? -23.013 -1.926 10.054 1.00 94.94 76 ARG A N 1
ATOM 590 C CA . ARG A 1 76 ? -22.754 -0.765 9.177 1.00 94.94 76 ARG A CA 1
ATOM 591 C C . ARG A 1 76 ? -23.113 0.585 9.802 1.00 94.94 76 ARG A C 1
ATOM 593 O O . ARG A 1 76 ? -22.740 1.619 9.259 1.00 94.94 76 ARG A O 1
ATOM 600 N N . LYS A 1 77 ? -23.856 0.598 10.913 1.00 93.12 77 LYS A N 1
ATOM 601 C CA . LYS A 1 77 ? -24.236 1.825 11.635 1.00 93.12 77 LYS A CA 1
ATOM 602 C C . LYS A 1 77 ? -23.182 2.251 12.664 1.00 93.12 77 LYS A C 1
ATOM 604 O O . LYS A 1 77 ? -23.274 3.358 13.193 1.00 93.12 77 LYS A O 1
ATOM 609 N N . ILE A 1 78 ? -22.203 1.388 12.940 1.00 95.44 78 ILE A N 1
ATOM 610 C CA . ILE A 1 78 ? -21.221 1.562 14.007 1.00 95.44 78 ILE A CA 1
ATOM 611 C C . ILE A 1 78 ? -20.119 2.527 13.580 1.00 95.44 78 ILE A C 1
ATOM 613 O O . ILE A 1 78 ? -19.517 2.412 12.510 1.00 95.44 78 ILE A O 1
ATOM 617 N N . TRP A 1 79 ? -19.796 3.456 14.473 1.00 95.62 79 TRP A N 1
ATOM 618 C CA . TRP A 1 79 ? -18.681 4.375 14.298 1.00 95.62 79 TRP A CA 1
ATOM 619 C C . TRP A 1 79 ? -17.427 3.871 14.991 1.00 95.62 79 TRP A C 1
ATOM 621 O O . TRP A 1 79 ? -17.415 3.635 16.193 1.00 95.62 79 TRP A O 1
ATOM 631 N N . VAL A 1 80 ? -16.323 3.793 14.260 1.00 94.56 80 VAL A N 1
ATOM 632 C CA . VAL A 1 80 ? -15.019 3.477 14.839 1.00 94.56 80 VAL A CA 1
ATOM 633 C C . VAL A 1 80 ? -14.307 4.769 15.232 1.00 94.56 80 VAL A C 1
ATOM 635 O O . VAL A 1 80 ? -14.190 5.706 14.431 1.00 94.56 80 VAL A O 1
ATOM 638 N N . ARG A 1 81 ? -13.813 4.831 16.471 1.00 94.00 81 ARG A N 1
ATOM 639 C CA . ARG A 1 81 ? -13.045 5.968 16.999 1.00 94.00 81 ARG A CA 1
ATOM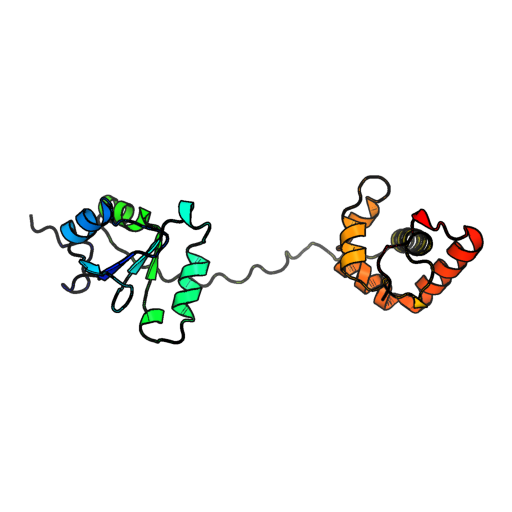 640 C C . ARG A 1 81 ? -11.805 5.514 17.758 1.00 94.00 81 ARG A C 1
ATOM 642 O O . ARG A 1 81 ? -11.806 4.485 18.430 1.00 94.00 81 ARG A O 1
ATOM 649 N N . GLU A 1 82 ? -10.735 6.291 17.656 1.00 92.69 82 GLU A N 1
ATOM 650 C CA . GLU A 1 82 ? -9.569 6.123 18.525 1.00 92.69 82 GLU A CA 1
ATOM 651 C C . GLU A 1 82 ? -9.948 6.371 19.987 1.00 92.69 82 GLU A C 1
ATOM 653 O O . GLU A 1 82 ? -10.817 7.184 20.287 1.00 92.69 82 GLU A O 1
ATOM 658 N N . MET A 1 83 ? -9.285 5.686 20.919 1.00 89.81 83 MET A N 1
ATOM 659 C CA . MET A 1 83 ? -9.610 5.805 22.345 1.00 89.81 83 MET A CA 1
ATOM 660 C C . MET A 1 83 ? -9.465 7.229 22.916 1.00 89.81 83 MET A C 1
ATOM 662 O O . MET A 1 83 ? -10.129 7.548 23.899 1.00 89.81 83 MET A O 1
ATOM 666 N N . SER A 1 84 ? -8.653 8.096 22.293 1.00 89.88 84 SER A N 1
ATOM 667 C CA . SER A 1 84 ? -8.539 9.511 22.683 1.00 89.88 84 SER A CA 1
ATOM 668 C C . SER A 1 84 ? -9.844 10.284 22.497 1.00 89.88 84 SER A C 1
ATOM 670 O O . SER A 1 84 ? -10.056 11.291 23.162 1.00 89.88 84 SER A O 1
ATOM 672 N N . PHE A 1 85 ? -10.751 9.786 21.655 1.00 91.62 85 PHE A N 1
ATOM 673 C CA . PHE A 1 85 ? -12.032 10.412 21.360 1.00 91.62 85 PHE A CA 1
ATOM 674 C C . PHE A 1 85 ? -12.881 10.673 22.611 1.00 91.62 85 PHE A C 1
ATOM 676 O O . PHE A 1 85 ? -13.520 11.720 22.704 1.00 91.62 85 PHE A O 1
ATOM 6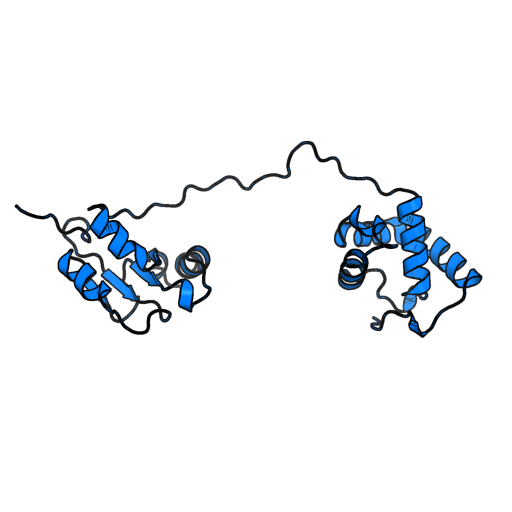83 N N . VAL A 1 86 ? -12.887 9.747 23.579 1.00 91.25 86 VAL A N 1
ATOM 684 C CA . VAL A 1 86 ? -13.643 9.914 24.833 1.00 91.25 86 VAL A CA 1
ATOM 685 C C . VAL A 1 86 ? -13.096 11.105 25.615 1.00 91.25 86 VAL A C 1
ATOM 687 O O . VAL A 1 86 ? -13.853 12.009 25.966 1.00 91.25 86 VAL A O 1
ATOM 690 N N . ASP A 1 87 ? -11.779 11.139 25.824 1.00 90.44 87 ASP A N 1
ATOM 691 C CA . ASP A 1 87 ? -11.111 12.212 26.561 1.00 90.44 87 ASP A CA 1
ATOM 692 C C . ASP A 1 87 ? -11.268 13.562 25.841 1.00 90.44 87 ASP A C 1
ATOM 694 O O . ASP A 1 87 ? -11.551 14.577 26.476 1.00 90.44 87 ASP A O 1
ATOM 698 N N . GLU A 1 88 ? -11.158 13.577 24.510 1.00 90.38 88 GLU A N 1
ATOM 699 C CA . GLU A 1 88 ? -11.364 14.764 23.674 1.00 90.38 88 GLU A CA 1
ATOM 700 C C . GLU A 1 88 ? -12.794 15.309 23.783 1.00 90.38 88 GLU A C 1
ATOM 702 O O . GLU A 1 88 ? -12.983 16.521 23.904 1.00 90.38 88 GLU A O 1
ATOM 707 N N . CYS A 1 89 ? -13.808 14.438 23.775 1.00 90.38 89 CYS A N 1
ATOM 708 C CA . CYS A 1 89 ? -15.198 14.857 23.951 1.00 90.38 89 CYS A CA 1
ATOM 709 C C . CYS A 1 89 ? -15.426 15.446 25.346 1.00 90.38 89 CYS A C 1
ATOM 711 O O . CYS A 1 89 ? -16.054 16.498 25.462 1.00 90.38 89 CYS A O 1
ATOM 713 N N . VAL A 1 90 ? -14.894 14.807 26.393 1.00 89.06 90 VAL A N 1
ATOM 714 C CA . VAL A 1 90 ? -15.015 15.289 27.780 1.00 89.06 90 VAL A CA 1
ATOM 715 C C . VAL A 1 90 ? -14.327 16.643 27.951 1.00 89.06 90 VAL A C 1
ATOM 717 O O . VAL A 1 90 ? -14.900 17.550 28.550 1.00 89.06 90 VAL A O 1
ATOM 720 N N . GLN A 1 91 ? -13.131 16.820 27.386 1.00 88.75 91 GLN A N 1
ATOM 721 C CA . GLN A 1 91 ? -12.403 18.093 27.433 1.00 88.75 91 GLN A CA 1
ATOM 722 C C . GLN A 1 91 ? -13.114 19.207 26.660 1.00 88.75 91 GLN A C 1
ATOM 724 O O . GLN A 1 91 ? -13.143 20.351 27.113 1.00 88.75 91 GLN A O 1
ATOM 729 N N . ARG A 1 92 ? -13.687 18.886 25.495 1.00 87.94 92 ARG A N 1
ATOM 730 C CA . ARG A 1 92 ? -14.429 19.843 24.665 1.00 87.94 92 ARG A CA 1
ATOM 731 C C . ARG A 1 92 ? -15.813 20.165 25.237 1.00 87.94 92 ARG A C 1
ATOM 733 O O . ARG A 1 92 ? -16.348 21.232 24.952 1.00 87.94 92 ARG A O 1
ATOM 740 N N . GLY A 1 93 ? -16.396 19.253 26.015 1.00 87.12 93 GLY A N 1
ATOM 741 C CA . GLY A 1 93 ? -17.776 19.341 26.494 1.00 87.12 93 GLY A CA 1
ATOM 742 C C . GLY A 1 93 ? -18.824 19.118 25.396 1.00 87.12 93 GLY A C 1
ATOM 743 O O . GLY A 1 93 ? -19.990 19.444 25.602 1.00 87.12 93 GLY A O 1
ATOM 744 N N . SER A 1 94 ? -18.430 18.586 24.231 1.00 85.06 94 SER A N 1
ATOM 745 C CA . SER A 1 94 ? -19.344 18.239 23.135 1.00 85.06 94 SER A CA 1
ATOM 746 C C . SER A 1 94 ? -18.939 16.944 22.429 1.00 85.06 94 SER A C 1
ATOM 748 O O . SER A 1 94 ? -17.751 16.640 22.258 1.00 85.06 94 SER A O 1
ATOM 750 N N . PHE A 1 95 ? -19.944 16.187 21.996 1.00 85.56 95 PHE A N 1
ATOM 751 C CA . PHE A 1 95 ? -19.798 14.951 21.239 1.00 85.56 95 PHE A CA 1
ATOM 752 C C . PHE A 1 95 ? -20.334 15.151 19.817 1.00 85.56 95 PHE A C 1
ATOM 754 O O . PHE A 1 95 ? -21.485 15.542 19.634 1.00 85.56 95 PHE A O 1
ATOM 761 N N . GLU A 1 96 ? -19.503 14.861 18.814 1.00 82.00 96 GLU A N 1
ATOM 762 C CA . GLU A 1 96 ? -19.848 15.004 17.397 1.00 82.00 96 GLU A CA 1
ATOM 763 C C . GLU A 1 96 ? -19.330 13.795 16.602 1.00 82.00 96 GLU A C 1
ATOM 765 O O . GLU A 1 96 ? -18.189 13.350 16.769 1.00 82.00 96 GLU A O 1
ATOM 770 N N . LEU A 1 97 ? -20.183 13.244 15.733 1.00 81.50 97 LEU A N 1
ATOM 771 C CA . LEU A 1 97 ? -19.816 12.209 14.765 1.00 81.50 97 LEU A CA 1
ATOM 772 C C . LEU A 1 97 ? -19.828 12.831 13.371 1.00 81.50 97 LEU A C 1
ATOM 774 O O . LEU A 1 97 ? -20.871 12.890 12.722 1.00 81.50 97 LEU A O 1
ATOM 778 N N . ASP A 1 98 ? -18.670 13.294 12.912 1.00 71.06 98 ASP A N 1
ATOM 779 C CA . ASP A 1 98 ? -18.577 13.896 11.587 1.00 71.06 98 ASP A CA 1
ATOM 780 C C . ASP A 1 98 ? -18.590 12.841 10.478 1.00 71.06 98 ASP A C 1
ATOM 782 O O . ASP A 1 98 ? -17.759 11.929 10.426 1.00 71.06 98 ASP A O 1
ATOM 786 N N . LEU A 1 99 ? -19.515 13.014 9.533 1.00 65.19 99 LEU A N 1
ATOM 787 C CA . LEU A 1 99 ? -19.478 12.338 8.242 1.00 65.19 99 LEU A CA 1
ATOM 788 C C . LEU A 1 99 ? -18.328 12.932 7.427 1.00 65.19 99 LEU A C 1
ATOM 790 O O . LEU A 1 99 ? -18.306 14.133 7.149 1.00 65.19 99 LEU A O 1
ATOM 794 N N . SER A 1 100 ? -17.363 12.102 7.022 1.00 59.81 100 SER A N 1
ATOM 795 C CA . SER A 1 100 ? -16.249 12.593 6.211 1.00 59.81 100 SER A CA 1
ATOM 796 C C . SER A 1 100 ? -16.779 13.198 4.905 1.00 59.81 100 SER A C 1
ATOM 798 O O . SER A 1 100 ? -17.492 12.542 4.140 1.00 59.81 100 SER A O 1
ATOM 800 N N . VAL A 1 101 ? -16.434 14.457 4.632 1.00 58.78 101 VAL A N 1
ATOM 801 C CA . VAL A 1 101 ? -16.776 15.089 3.355 1.00 58.78 101 VAL A CA 1
ATOM 802 C C . VAL A 1 101 ? -15.942 14.425 2.263 1.00 58.78 101 VAL A C 1
ATOM 804 O O . VAL A 1 101 ? -14.709 14.429 2.325 1.00 58.78 101 VAL A O 1
ATOM 807 N N . LYS A 1 102 ? -16.606 13.860 1.248 1.00 63.47 102 LYS A N 1
ATOM 808 C CA . LYS A 1 102 ? -15.957 13.242 0.084 1.00 63.47 102 LYS A CA 1
ATOM 809 C C . LYS A 1 102 ? -14.980 14.235 -0.551 1.00 63.47 102 LYS A C 1
ATOM 811 O O . LYS A 1 102 ? -15.393 15.186 -1.212 1.00 63.47 102 LYS A O 1
ATOM 816 N N . LYS A 1 103 ? -13.677 14.008 -0.377 1.00 69.50 103 LYS A N 1
ATOM 817 C CA . LYS A 1 103 ? -12.649 14.791 -1.072 1.00 69.50 103 LYS A CA 1
ATOM 818 C C . LYS A 1 103 ? -12.571 14.321 -2.530 1.00 69.50 103 LYS A C 1
ATOM 820 O O . LYS A 1 103 ? -12.621 13.112 -2.772 1.00 69.50 103 LYS A O 1
ATOM 825 N N . PRO A 1 104 ? -12.461 15.231 -3.514 1.00 57.91 104 PRO A N 1
ATOM 826 C CA . PRO A 1 104 ? -12.193 14.825 -4.887 1.00 57.91 104 PRO A CA 1
ATOM 827 C C . PRO A 1 104 ? -10.866 14.066 -4.927 1.00 57.91 104 PRO A C 1
ATOM 829 O O . PRO A 1 104 ? -9.905 14.450 -4.255 1.00 57.91 104 PRO A O 1
ATOM 832 N N . MET A 1 105 ? -10.810 12.981 -5.703 1.00 70.31 105 MET A N 1
ATOM 833 C CA . MET A 1 105 ? -9.547 12.276 -5.906 1.00 70.31 105 MET A CA 1
ATOM 834 C C . MET A 1 105 ? -8.531 13.255 -6.505 1.00 70.31 105 MET A C 1
ATOM 836 O O . MET A 1 105 ? -8.860 13.922 -7.491 1.00 70.31 105 MET A O 1
ATOM 840 N N . PRO A 1 106 ? -7.317 13.367 -5.942 1.00 68.25 106 PRO A N 1
ATOM 841 C CA . PRO A 1 106 ? -6.288 14.197 -6.540 1.00 68.25 106 PRO A CA 1
ATOM 842 C C . PRO A 1 106 ? -6.002 13.687 -7.956 1.00 68.25 106 PRO A C 1
ATOM 844 O O . PRO A 1 106 ? -5.619 12.535 -8.157 1.00 68.25 106 PRO A O 1
ATOM 847 N N . GLY A 1 107 ? -6.239 14.545 -8.949 1.00 65.62 107 GLY A N 1
ATOM 848 C CA . GLY A 1 107 ? -5.851 14.281 -10.328 1.00 65.62 107 GLY A CA 1
ATOM 849 C C . GLY A 1 107 ? -4.331 14.297 -10.486 1.00 65.62 107 GLY A C 1
ATOM 850 O O . GLY A 1 107 ? -3.595 14.770 -9.617 1.00 65.62 107 GLY A O 1
ATOM 851 N N . PHE A 1 108 ? -3.842 13.800 -11.622 1.00 62.94 108 PHE A N 1
ATOM 852 C CA . PHE A 1 108 ? -2.434 13.965 -11.969 1.00 62.94 108 PHE A CA 1
ATOM 853 C C . PHE A 1 108 ? -2.118 15.468 -12.103 1.00 62.94 108 PHE A C 1
ATOM 855 O O . PHE A 1 108 ? -2.863 16.156 -12.807 1.00 62.94 108 PHE A O 1
ATOM 862 N N . PRO A 1 109 ? -1.050 15.996 -11.472 1.00 63.84 109 PRO A N 1
ATOM 863 C CA . PRO A 1 109 ? -0.698 17.407 -11.580 1.00 63.84 109 PRO A CA 1
ATOM 864 C C . PRO A 1 109 ? -0.548 17.817 -13.048 1.00 63.84 109 PRO A C 1
ATOM 866 O O . PRO A 1 109 ? 0.301 17.291 -13.774 1.00 63.84 109 PRO A O 1
ATOM 869 N N . SER A 1 110 ? -1.376 18.757 -13.501 1.00 52.84 110 SER A N 1
ATOM 870 C CA . SER A 1 110 ? -1.252 19.355 -14.828 1.00 52.84 110 SER A CA 1
ATOM 871 C C . SER A 1 110 ? 0.110 20.046 -14.944 1.00 52.84 110 SER A C 1
ATOM 873 O O . SER A 1 110 ? 0.423 20.914 -14.134 1.00 52.84 110 SER A O 1
ATOM 875 N N . GLY A 1 111 ? 0.926 19.663 -15.931 1.00 58.72 111 GLY A N 1
ATOM 876 C CA . GLY A 1 111 ? 2.202 20.331 -16.237 1.00 58.72 111 GLY A CA 1
ATOM 877 C C . GLY A 1 111 ? 3.452 19.450 -16.174 1.00 58.72 111 GLY A C 1
ATOM 878 O O . GLY A 1 111 ? 4.479 19.829 -16.729 1.00 58.72 111 GLY A O 1
ATOM 879 N N . LYS A 1 112 ? 3.388 18.242 -15.594 1.00 57.41 112 LYS A N 1
ATOM 880 C CA . LYS A 1 112 ? 4.479 17.261 -15.727 1.00 57.41 112 LYS A CA 1
ATOM 881 C C . LYS A 1 112 ? 4.280 16.478 -17.027 1.00 57.41 112 LYS A C 1
ATOM 883 O O . LYS A 1 112 ? 3.555 15.485 -17.063 1.00 57.41 112 LYS A O 1
ATOM 888 N N . GLY A 1 113 ? 4.856 16.977 -18.122 1.00 65.25 113 GLY A N 1
ATOM 889 C CA . GLY A 1 113 ? 4.850 16.279 -19.410 1.00 65.25 113 GLY A CA 1
ATOM 890 C C . GLY A 1 113 ? 5.404 14.856 -19.273 1.00 65.25 113 GLY A C 1
ATOM 891 O O . GLY A 1 113 ? 6.257 14.590 -18.427 1.00 65.25 113 GLY A O 1
ATOM 892 N N . ARG A 1 114 ? 4.909 13.917 -20.089 1.00 74.56 114 ARG A N 1
ATOM 893 C CA . ARG A 1 114 ? 5.500 12.574 -20.161 1.00 74.56 114 ARG A CA 1
ATOM 894 C C . ARG A 1 114 ? 6.928 12.710 -20.688 1.00 74.56 114 ARG A C 1
ATOM 896 O O . ARG A 1 114 ? 7.106 13.159 -21.817 1.00 74.56 114 ARG A O 1
ATOM 903 N N . THR A 1 115 ? 7.923 12.304 -19.902 1.00 86.94 115 THR A N 1
ATOM 904 C CA . THR A 1 115 ? 9.292 12.143 -20.405 1.00 86.94 115 THR A CA 1
ATOM 905 C C . THR A 1 115 ? 9.260 11.120 -21.539 1.00 86.94 115 THR A C 1
ATOM 907 O O . THR A 1 115 ? 8.750 10.013 -21.353 1.00 86.94 115 THR A O 1
ATOM 910 N N . ALA A 1 116 ? 9.736 11.506 -22.722 1.00 92.25 116 ALA A N 1
ATOM 911 C CA . ALA A 1 116 ? 9.851 10.610 -23.866 1.00 92.25 116 ALA A CA 1
ATOM 912 C C . ALA A 1 116 ? 11.104 9.735 -23.730 1.00 92.25 116 ALA A C 1
ATOM 914 O O . ALA A 1 116 ? 12.125 10.199 -23.220 1.00 92.25 116 ALA A O 1
ATOM 915 N N . PHE A 1 117 ? 11.017 8.491 -24.205 1.00 95.62 117 PHE A N 1
ATOM 916 C CA . PHE A 1 117 ? 12.182 7.620 -24.339 1.00 95.62 117 PHE A CA 1
ATOM 917 C C . PHE A 1 117 ? 13.100 8.149 -25.440 1.00 95.62 117 PHE A C 1
ATOM 919 O O . PHE A 1 117 ? 12.636 8.544 -26.512 1.00 95.62 117 PHE A O 1
ATOM 926 N N . THR A 1 118 ? 14.396 8.160 -25.159 1.00 96.00 118 THR A N 1
ATOM 927 C CA . THR A 1 118 ? 15.450 8.579 -26.085 1.00 96.00 118 THR A CA 1
ATOM 928 C C . THR A 1 118 ? 16.135 7.375 -26.736 1.00 96.00 118 THR A C 1
ATOM 930 O O . THR A 1 118 ? 15.976 6.236 -26.304 1.00 96.00 118 THR A O 1
ATOM 933 N N . SER A 1 119 ? 16.945 7.611 -27.769 1.00 95.56 119 SER A N 1
ATOM 934 C CA . SER A 1 119 ? 17.777 6.548 -28.351 1.00 95.56 119 SER A CA 1
ATOM 935 C C . SER A 1 119 ? 18.820 6.010 -27.361 1.00 95.56 119 SER A C 1
ATOM 937 O O . SER A 1 119 ? 19.184 4.840 -27.426 1.00 95.56 119 SER A O 1
ATOM 939 N N . GLU A 1 120 ? 19.283 6.846 -26.428 1.00 96.00 120 GLU A N 1
ATOM 940 C CA . GLU A 1 120 ? 20.198 6.441 -25.354 1.00 96.00 120 GLU A CA 1
ATOM 941 C C . GLU A 1 120 ? 19.500 5.517 -24.345 1.00 96.00 120 GLU A C 1
ATOM 943 O O . GLU A 1 120 ? 20.064 4.501 -23.940 1.00 96.00 120 GLU A O 1
ATOM 948 N N . ASP A 1 121 ? 18.243 5.817 -24.000 1.00 96.81 121 ASP A N 1
ATOM 949 C CA . ASP A 1 121 ? 17.395 4.947 -23.176 1.00 96.81 121 ASP A CA 1
ATOM 950 C C . ASP A 1 121 ? 17.262 3.545 -23.804 1.00 96.81 121 ASP A C 1
ATOM 952 O O . ASP A 1 121 ? 17.408 2.534 -23.113 1.00 96.81 121 ASP A O 1
ATOM 956 N N . ASP A 1 122 ? 17.042 3.483 -25.122 1.00 97.06 122 ASP A N 1
ATOM 957 C CA . ASP A 1 122 ? 16.989 2.226 -25.878 1.00 97.06 122 ASP A CA 1
ATOM 958 C C . ASP A 1 122 ? 18.316 1.471 -25.835 1.00 97.06 122 ASP A C 1
ATOM 960 O O . ASP A 1 122 ? 18.338 0.278 -25.535 1.00 97.06 122 ASP A O 1
ATOM 964 N N . GLN A 1 123 ? 19.424 2.158 -26.117 1.00 96.88 123 GLN A N 1
ATOM 965 C CA . GLN A 1 123 ? 20.747 1.544 -26.150 1.00 96.88 123 GLN A CA 1
ATOM 966 C C . GLN A 1 123 ? 21.118 0.956 -24.785 1.00 96.88 123 GLN A C 1
ATOM 968 O O . GLN A 1 123 ? 21.547 -0.197 -24.703 1.00 96.88 123 GLN A O 1
ATOM 973 N N . ASN A 1 124 ? 20.906 1.717 -23.712 1.00 97.12 124 ASN A N 1
ATOM 974 C CA . ASN A 1 124 ? 21.178 1.275 -22.348 1.00 97.12 124 ASN A CA 1
ATOM 975 C C . ASN A 1 124 ? 20.309 0.073 -21.954 1.00 97.12 124 ASN A C 1
ATOM 977 O O . ASN A 1 124 ? 20.805 -0.898 -21.369 1.00 97.12 124 ASN A O 1
ATOM 981 N N . LEU A 1 125 ? 19.027 0.096 -22.327 1.00 96.94 125 LEU A N 1
ATOM 982 C CA . LEU A 1 125 ? 18.120 -1.021 -22.095 1.00 96.94 125 LEU A CA 1
ATOM 983 C C . LEU A 1 125 ? 18.549 -2.279 -22.861 1.00 96.94 125 LEU A C 1
ATOM 985 O O . LEU A 1 125 ? 18.616 -3.356 -22.265 1.00 96.94 125 LEU A O 1
ATOM 989 N N . CYS A 1 126 ? 18.871 -2.152 -24.150 1.00 96.81 126 CYS A N 1
ATOM 990 C CA . CYS A 1 126 ? 19.335 -3.259 -24.985 1.00 96.81 126 CYS A CA 1
ATOM 991 C C . CYS A 1 126 ? 20.634 -3.866 -24.443 1.00 96.81 126 CYS A C 1
ATOM 993 O O . CYS A 1 126 ? 20.727 -5.086 -24.318 1.00 96.81 126 CYS A O 1
ATOM 995 N N . GLN A 1 127 ? 21.603 -3.041 -24.034 1.00 95.31 127 GLN A N 1
ATOM 996 C CA . GLN A 1 127 ? 22.842 -3.518 -23.412 1.00 95.31 127 GLN A CA 1
ATOM 997 C C . GLN A 1 127 ? 22.580 -4.293 -22.119 1.00 95.31 127 GLN A C 1
ATOM 999 O O . GLN A 1 127 ? 23.182 -5.342 -21.884 1.00 95.31 127 GLN A O 1
ATOM 1004 N N . HIS A 1 128 ? 21.688 -3.794 -21.260 1.00 95.00 128 HIS A N 1
ATOM 1005 C CA . HIS A 1 128 ? 21.380 -4.481 -20.011 1.00 95.00 128 HIS A CA 1
ATOM 1006 C C . HIS A 1 128 ? 20.654 -5.812 -20.250 1.00 95.00 128 HIS A C 1
ATOM 1008 O O . HIS A 1 128 ? 21.006 -6.824 -19.636 1.00 95.00 128 HIS A O 1
ATOM 1014 N N . LEU A 1 129 ? 19.681 -5.836 -21.165 1.00 93.88 129 LEU A N 1
ATOM 1015 C CA . LEU A 1 129 ? 18.960 -7.052 -21.544 1.00 93.88 129 LEU A CA 1
ATOM 1016 C C . LEU A 1 129 ? 19.881 -8.078 -22.211 1.00 93.88 1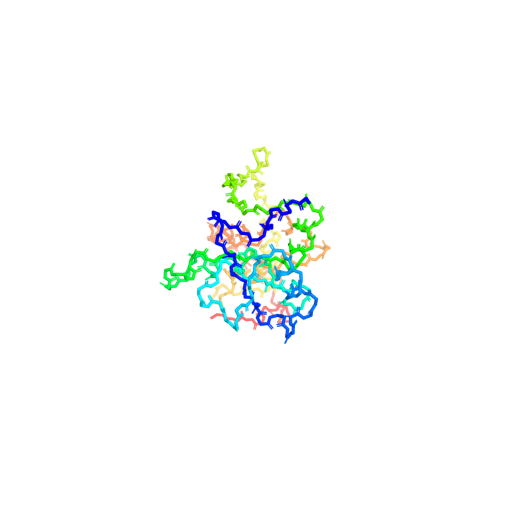29 LEU A C 1
ATOM 1018 O O . LEU A 1 129 ? 19.799 -9.249 -21.867 1.00 93.88 129 LEU A O 1
ATOM 1022 N N . ALA A 1 130 ? 20.807 -7.660 -23.075 1.00 93.69 130 ALA A N 1
ATOM 1023 C CA . ALA A 1 130 ? 21.796 -8.555 -23.677 1.00 93.69 130 ALA A CA 1
ATOM 1024 C C . ALA A 1 130 ? 22.667 -9.257 -22.621 1.00 93.69 130 ALA A C 1
ATOM 1026 O O . ALA A 1 130 ? 22.939 -10.449 -22.726 1.00 93.69 130 ALA A O 1
ATOM 1027 N N . ARG A 1 131 ? 23.060 -8.540 -21.560 1.00 90.62 131 ARG A N 1
ATOM 1028 C CA . ARG A 1 131 ? 23.899 -9.092 -20.481 1.00 90.62 131 ARG A CA 1
ATOM 1029 C C . ARG A 1 131 ? 23.145 -10.019 -19.529 1.00 90.62 131 ARG A C 1
ATOM 1031 O O . ARG A 1 131 ? 23.757 -10.917 -18.961 1.00 90.62 131 ARG A O 1
ATOM 1038 N N . THR A 1 132 ? 21.855 -9.767 -19.303 1.00 89.94 132 THR A N 1
ATOM 1039 C CA . THR A 1 132 ? 21.081 -10.420 -18.228 1.00 89.94 132 THR A CA 1
ATOM 1040 C C . THR A 1 132 ? 20.037 -11.417 -18.721 1.00 89.94 132 THR A C 1
ATOM 1042 O O . THR A 1 132 ? 19.733 -12.376 -18.016 1.00 89.94 132 THR A O 1
ATOM 1045 N N . LEU A 1 133 ? 19.497 -11.205 -19.920 1.00 90.50 133 LEU A N 1
ATOM 1046 C CA . LEU A 1 133 ? 18.447 -11.995 -20.566 1.00 90.50 133 LEU A CA 1
ATOM 1047 C C . LEU A 1 133 ? 18.758 -12.153 -22.074 1.00 90.50 133 LEU A C 1
ATOM 1049 O O . LEU A 1 133 ? 17.980 -11.678 -22.909 1.00 90.50 133 LEU A O 1
ATOM 1053 N N . PRO A 1 134 ? 19.891 -12.778 -22.455 1.00 88.25 134 PRO A N 1
ATOM 1054 C CA . PRO A 1 134 ? 20.368 -12.839 -23.844 1.00 88.25 134 PRO A CA 1
ATOM 1055 C C . PRO A 1 134 ? 19.455 -13.640 -24.777 1.00 88.25 134 PRO A C 1
ATOM 1057 O O . PRO A 1 134 ? 19.358 -13.314 -25.959 1.00 88.25 134 PRO A O 1
ATOM 1060 N N . ASP A 1 135 ? 18.736 -14.632 -24.250 1.00 84.75 135 ASP A N 1
ATOM 1061 C CA . ASP A 1 135 ? 17.797 -15.444 -25.019 1.00 84.75 135 ASP A CA 1
ATOM 1062 C C . ASP A 1 135 ? 16.363 -14.880 -24.915 1.00 84.75 135 ASP A C 1
ATOM 1064 O O . ASP A 1 135 ? 15.801 -14.829 -23.817 1.00 84.75 135 ASP A O 1
ATOM 1068 N N . PRO A 1 136 ? 15.737 -14.434 -26.023 1.00 80.94 136 PRO A N 1
ATOM 1069 C CA . PRO A 1 136 ? 14.335 -14.022 -26.011 1.00 80.94 136 PRO A CA 1
ATOM 1070 C C . PRO A 1 136 ? 13.356 -15.180 -25.752 1.00 80.94 136 PRO A C 1
ATOM 1072 O O . PRO A 1 136 ? 12.224 -14.911 -25.336 1.00 80.94 136 PRO A O 1
ATOM 1075 N N . ALA A 1 137 ? 13.747 -16.433 -26.018 1.00 80.38 137 ALA A N 1
ATOM 1076 C CA . ALA A 1 137 ? 12.899 -17.614 -25.865 1.00 80.38 137 ALA A CA 1
ATOM 1077 C C . ALA A 1 137 ? 12.800 -18.090 -24.406 1.00 80.38 137 ALA A C 1
ATOM 1079 O O . ALA A 1 137 ? 11.718 -18.503 -23.996 1.00 80.38 137 ALA A O 1
ATOM 1080 N N . ALA A 1 138 ? 13.861 -17.920 -23.607 1.00 76.75 138 ALA A N 1
ATOM 1081 C CA . ALA A 1 138 ? 13.882 -18.184 -22.159 1.00 76.75 138 ALA A CA 1
ATOM 1082 C C . ALA A 1 138 ? 12.880 -17.335 -21.340 1.00 76.75 138 ALA A C 1
ATOM 1084 O O . ALA A 1 138 ? 12.652 -17.566 -20.151 1.00 76.75 138 ALA A O 1
ATOM 1085 N N . GLY A 1 139 ? 12.260 -16.328 -21.965 1.00 76.00 139 GLY A N 1
ATOM 1086 C CA . GLY A 1 139 ? 11.273 -15.467 -21.330 1.00 76.00 139 GLY A CA 1
ATOM 1087 C C . GLY A 1 139 ? 11.907 -14.357 -20.484 1.00 76.00 139 GLY A C 1
ATOM 1088 O O . GLY A 1 139 ? 12.949 -13.805 -20.815 1.00 76.00 139 GLY A O 1
ATOM 1089 N N . GLY A 1 140 ? 11.215 -13.899 -19.439 1.00 82.38 140 GLY A N 1
ATOM 1090 C CA . GLY A 1 140 ? 11.759 -12.907 -18.494 1.00 82.38 140 GLY A CA 1
ATOM 1091 C C . GLY A 1 140 ? 11.778 -11.438 -18.954 1.00 82.38 140 GLY A C 1
ATOM 1092 O O . GLY A 1 140 ? 11.473 -10.565 -18.140 1.00 82.38 140 GLY A O 1
ATOM 1093 N N . ARG A 1 141 ? 11.999 -11.134 -20.246 1.00 88.94 141 ARG A N 1
ATOM 1094 C CA . ARG A 1 141 ? 12.096 -9.743 -20.767 1.00 88.94 141 ARG A CA 1
ATOM 1095 C C . ARG A 1 141 ? 10.821 -8.902 -20.608 1.00 88.94 141 ARG A C 1
ATOM 1097 O O . ARG A 1 141 ? 10.845 -7.699 -20.799 1.00 88.94 141 ARG A O 1
ATOM 1104 N N . GLN A 1 142 ? 9.685 -9.510 -20.258 1.00 90.12 142 GLN A N 1
ATOM 1105 C CA . GLN A 1 142 ? 8.426 -8.800 -19.969 1.00 90.12 142 GLN A CA 1
ATOM 1106 C C . GLN A 1 142 ? 8.007 -8.871 -18.491 1.00 90.12 142 GLN A C 1
ATOM 1108 O O . GLN A 1 142 ? 6.884 -8.490 -18.148 1.00 90.12 142 GLN A O 1
ATOM 1113 N N . SER A 1 143 ? 8.869 -9.375 -17.607 1.00 91.25 143 SER A N 1
ATOM 1114 C CA . SER A 1 143 ? 8.588 -9.479 -16.174 1.00 91.25 143 SER A CA 1
ATOM 1115 C C . SER A 1 143 ? 8.648 -8.106 -15.514 1.00 91.25 143 SER A C 1
ATOM 1117 O O . SER A 1 143 ? 9.682 -7.448 -15.559 1.00 91.25 143 SER A O 1
ATOM 1119 N N . LEU A 1 144 ? 7.574 -7.677 -14.840 1.00 93.56 144 LEU A N 1
ATOM 1120 C CA . LEU A 1 144 ? 7.606 -6.426 -14.074 1.00 93.56 144 LEU A CA 1
ATOM 1121 C C . LEU A 1 144 ? 8.686 -6.467 -12.984 1.00 93.56 144 LEU A C 1
ATOM 1123 O O . LEU A 1 144 ? 9.390 -5.483 -12.796 1.00 93.56 144 LEU A O 1
ATOM 1127 N N . LEU A 1 145 ? 8.878 -7.624 -12.342 1.00 92.44 145 LEU A N 1
ATOM 1128 C CA . LEU A 1 145 ? 9.889 -7.807 -11.301 1.00 92.44 145 LEU A CA 1
ATOM 1129 C C . LEU A 1 145 ? 11.314 -7.555 -11.816 1.00 92.44 145 LEU A C 1
ATOM 1131 O O . LEU A 1 145 ? 12.140 -7.016 -11.081 1.00 92.44 145 LEU A O 1
ATOM 1135 N N . PHE A 1 146 ? 11.604 -7.913 -13.072 1.00 93.38 146 PHE A N 1
ATOM 1136 C CA . PHE A 1 146 ? 12.893 -7.612 -13.699 1.00 93.38 146 PHE A CA 1
ATOM 1137 C C . PHE A 1 146 ? 13.118 -6.099 -13.766 1.00 93.38 146 PHE A C 1
ATOM 1139 O O . PHE A 1 146 ? 14.130 -5.603 -13.275 1.00 93.38 146 PHE A O 1
ATOM 1146 N N . TYR A 1 147 ? 12.137 -5.356 -14.283 1.00 95.31 147 TYR A N 1
ATOM 1147 C CA . TYR A 1 147 ? 12.229 -3.901 -14.386 1.00 95.31 147 TYR A CA 1
ATOM 1148 C C . TYR A 1 147 ? 12.226 -3.210 -13.021 1.00 95.31 147 TYR A C 1
ATOM 1150 O O . TYR A 1 147 ? 12.939 -2.229 -12.852 1.00 95.31 147 TYR A O 1
ATOM 1158 N N . THR A 1 148 ? 11.495 -3.729 -12.029 1.00 95.12 148 THR A N 1
ATOM 1159 C CA . THR A 1 148 ? 11.558 -3.242 -10.640 1.00 95.12 148 THR A CA 1
ATOM 1160 C C . THR A 1 148 ? 12.964 -3.391 -10.066 1.00 95.12 148 THR A C 1
ATOM 1162 O O . THR A 1 148 ? 13.458 -2.478 -9.412 1.00 95.12 148 THR A O 1
ATOM 1165 N N . LYS A 1 149 ? 13.637 -4.514 -10.345 1.00 93.25 149 LYS A N 1
ATOM 1166 C CA . LYS A 1 149 ? 15.029 -4.713 -9.937 1.00 93.25 149 LYS A CA 1
ATOM 1167 C C . LYS A 1 149 ? 15.965 -3.761 -10.686 1.00 93.25 149 LYS A C 1
ATOM 1169 O O . LYS A 1 149 ? 16.806 -3.138 -10.050 1.00 93.25 149 LYS A O 1
ATOM 1174 N N . LEU A 1 150 ? 15.783 -3.589 -11.994 1.00 93.94 150 LEU A N 1
ATOM 1175 C CA . LEU A 1 150 ? 16.583 -2.669 -12.809 1.00 93.94 150 LEU A CA 1
ATOM 1176 C C . LEU A 1 150 ? 16.528 -1.228 -12.277 1.00 93.94 150 LEU A C 1
ATOM 1178 O O . LEU A 1 150 ? 17.575 -0.630 -12.060 1.00 93.94 150 LEU A O 1
ATOM 1182 N N . VAL A 1 151 ? 15.332 -0.703 -11.988 1.00 95.81 151 VAL A N 1
ATOM 1183 C CA . VAL A 1 151 ? 15.175 0.659 -11.438 1.00 95.81 151 VAL A CA 1
ATOM 1184 C C . VAL A 1 151 ? 15.611 0.788 -9.975 1.00 95.81 151 VAL A C 1
ATOM 1186 O O . VAL A 1 151 ? 15.601 1.884 -9.434 1.00 95.81 151 VAL A O 1
ATOM 1189 N N . SER A 1 152 ? 15.960 -0.306 -9.295 1.00 94.12 152 SER A N 1
ATOM 1190 C CA . SER A 1 152 ? 16.544 -0.244 -7.946 1.00 94.12 152 SER A CA 1
ATOM 1191 C C . SER A 1 152 ? 18.069 -0.116 -7.953 1.00 94.12 152 SER A C 1
ATOM 1193 O O . SER A 1 152 ? 18.664 0.119 -6.903 1.00 94.12 152 SER A O 1
ATOM 1195 N N . TYR A 1 153 ? 18.717 -0.291 -9.110 1.00 91.88 153 TYR A N 1
ATOM 1196 C CA . TYR A 1 153 ? 20.164 -0.144 -9.229 1.00 91.88 153 TYR A CA 1
ATOM 1197 C C . TYR A 1 153 ? 20.581 1.330 -9.180 1.00 91.88 153 TYR A C 1
ATOM 1199 O O . TYR A 1 153 ? 19.823 2.223 -9.554 1.00 91.88 153 TYR A O 1
ATOM 1207 N N . VAL A 1 154 ? 21.812 1.566 -8.725 1.00 90.06 154 VAL A N 1
ATOM 1208 C CA . VAL A 1 154 ? 22.390 2.901 -8.511 1.00 90.06 154 VAL A CA 1
ATOM 1209 C C . VAL A 1 154 ? 23.692 3.072 -9.298 1.00 90.06 154 VAL A C 1
ATOM 1211 O O . VAL A 1 154 ? 24.347 2.082 -9.641 1.00 90.06 154 VAL A O 1
ATOM 1214 N N . GLY A 1 155 ? 24.086 4.317 -9.573 1.00 91.06 155 GLY A N 1
ATOM 1215 C CA . GLY A 1 155 ? 25.368 4.656 -10.194 1.00 91.06 155 GLY A CA 1
ATOM 1216 C C . GLY A 1 155 ? 25.298 4.554 -11.721 1.00 91.06 155 GLY A C 1
ATOM 1217 O O . GLY A 1 155 ? 24.557 5.313 -12.338 1.00 91.06 155 GLY A O 1
ATOM 1218 N N . PRO A 1 156 ? 25.987 3.603 -12.386 1.00 90.88 156 PRO A N 1
ATOM 1219 C CA . PRO A 1 156 ? 25.898 3.448 -13.847 1.00 90.88 156 PRO A CA 1
ATOM 1220 C C . PRO A 1 156 ? 24.476 3.187 -14.388 1.00 90.88 156 PRO A C 1
ATOM 1222 O O . PRO A 1 156 ? 24.267 3.172 -15.598 1.00 90.88 156 PRO A O 1
ATOM 1225 N N . TYR A 1 157 ? 23.506 2.949 -13.500 1.00 93.25 157 TYR A N 1
ATOM 1226 C CA . TYR A 1 157 ? 22.099 2.697 -13.801 1.00 93.25 157 TYR A CA 1
ATOM 1227 C C . TYR A 1 157 ? 21.182 3.897 -13.535 1.00 93.25 157 TYR A C 1
ATOM 1229 O O . TYR A 1 157 ? 19.964 3.747 -13.611 1.00 93.25 157 TYR A O 1
ATOM 1237 N N . ASP A 1 158 ? 21.722 5.088 -13.268 1.00 93.31 158 ASP A N 1
ATOM 1238 C CA . ASP A 1 158 ? 20.915 6.283 -12.980 1.00 93.31 158 ASP A CA 1
ATOM 1239 C C . ASP A 1 158 ? 19.953 6.642 -14.132 1.00 93.31 158 ASP A C 1
ATOM 1241 O O . ASP A 1 158 ? 18.865 7.173 -13.900 1.00 93.31 158 ASP A O 1
ATOM 1245 N N . TRP A 1 159 ? 20.280 6.250 -15.372 1.00 94.38 159 TRP A N 1
ATOM 1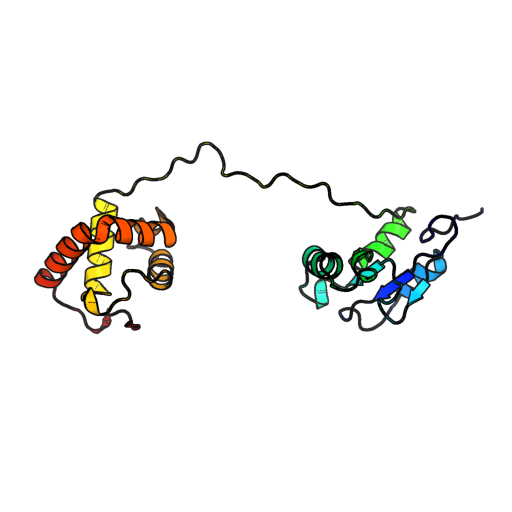246 C CA . TRP A 1 159 ? 19.391 6.375 -16.535 1.00 94.38 159 TRP A CA 1
ATOM 1247 C C . TRP A 1 159 ? 18.035 5.676 -16.335 1.00 94.38 159 TRP A C 1
ATOM 1249 O O . TRP A 1 159 ? 17.015 6.134 -16.849 1.00 94.38 159 TRP A O 1
ATOM 1259 N N . THR A 1 160 ? 17.981 4.610 -15.532 1.00 95.56 160 THR A N 1
ATOM 1260 C CA . THR A 1 160 ? 16.747 3.855 -15.270 1.00 95.56 160 THR A CA 1
ATOM 1261 C C . THR A 1 160 ? 15.710 4.675 -14.500 1.00 95.56 160 THR A C 1
ATOM 1263 O O . THR A 1 160 ? 14.516 4.435 -14.668 1.00 95.56 160 THR A O 1
ATOM 1266 N N . GLN A 1 161 ? 16.130 5.690 -13.732 1.00 93.12 161 GLN A N 1
ATOM 1267 C CA . GLN A 1 161 ? 15.248 6.540 -12.917 1.00 93.12 161 GLN A CA 1
ATOM 1268 C C . GLN A 1 161 ? 14.397 7.510 -13.748 1.00 93.12 161 GLN A C 1
ATOM 1270 O O . GLN A 1 161 ? 13.436 8.093 -13.242 1.00 93.12 161 GLN A O 1
ATOM 1275 N N . ARG A 1 162 ? 14.714 7.682 -15.039 1.00 92.50 162 ARG A N 1
ATOM 1276 C CA . ARG A 1 162 ? 13.954 8.541 -15.963 1.00 92.50 162 ARG A CA 1
ATOM 1277 C C . ARG A 1 162 ? 12.519 8.055 -16.175 1.00 92.50 162 ARG A C 1
ATOM 1279 O O . ARG A 1 162 ? 11.633 8.859 -16.469 1.00 92.50 162 ARG A O 1
ATOM 1286 N N . HIS A 1 163 ? 12.283 6.752 -16.014 1.00 94.19 163 HIS A N 1
ATOM 1287 C CA . HIS A 1 163 ? 10.985 6.121 -16.218 1.00 94.19 163 HIS A CA 1
ATOM 1288 C C . HIS A 1 163 ? 10.700 5.074 -15.136 1.00 94.19 163 HIS A C 1
ATOM 1290 O O . HIS A 1 163 ? 11.596 4.423 -14.612 1.00 94.19 163 HIS A O 1
ATOM 1296 N N . THR A 1 164 ? 9.423 4.866 -14.813 1.00 94.69 164 THR A N 1
ATOM 1297 C CA . THR A 1 164 ? 9.031 3.800 -13.881 1.00 94.69 164 THR A CA 1
ATOM 1298 C C . THR A 1 164 ? 9.290 2.418 -14.488 1.00 94.69 164 THR A C 1
ATOM 1300 O O . THR A 1 164 ? 9.295 2.253 -15.710 1.00 94.69 164 THR A O 1
ATOM 1303 N N . ALA A 1 165 ? 9.418 1.392 -13.642 1.00 95.88 165 ALA A N 1
ATOM 1304 C CA . ALA A 1 165 ? 9.553 0.001 -14.086 1.00 95.88 165 ALA A CA 1
ATOM 1305 C C . ALA A 1 165 ? 8.443 -0.421 -15.071 1.00 95.88 165 ALA A C 1
ATOM 1307 O O . ALA A 1 165 ? 8.706 -1.081 -16.075 1.00 95.88 165 ALA A O 1
ATOM 1308 N N . GLN A 1 166 ? 7.202 0.015 -14.820 1.00 95.00 166 GLN A N 1
ATOM 1309 C CA . GLN A 1 166 ? 6.076 -0.246 -15.716 1.00 95.00 166 GLN A CA 1
ATOM 1310 C C . GLN A 1 166 ? 6.257 0.437 -17.077 1.00 95.00 166 GLN A C 1
ATOM 1312 O O . GLN A 1 166 ? 5.978 -0.177 -18.105 1.00 95.00 166 GLN A O 1
ATOM 1317 N N . SER A 1 167 ? 6.741 1.682 -17.099 1.00 95.31 167 SER A N 1
ATOM 1318 C CA . SER A 1 167 ? 7.013 2.405 -18.343 1.00 95.31 167 SER A CA 1
ATOM 1319 C C . SER A 1 167 ? 8.112 1.730 -19.161 1.00 95.31 167 SER A C 1
ATOM 1321 O O . SER A 1 167 ? 7.913 1.536 -20.356 1.00 95.31 167 SER A O 1
ATOM 1323 N N . TRP A 1 168 ? 9.216 1.299 -18.541 1.00 96.88 168 TRP A N 1
ATOM 1324 C CA . TRP A 1 168 ? 10.270 0.531 -19.222 1.00 96.88 168 TRP A CA 1
ATOM 1325 C C . TRP A 1 168 ? 9.751 -0.781 -19.815 1.00 96.88 168 TRP A C 1
ATOM 1327 O O . TRP A 1 168 ? 10.023 -1.097 -20.973 1.00 96.88 168 TRP A O 1
ATOM 1337 N N . ARG A 1 169 ? 8.950 -1.524 -19.043 1.00 96.75 169 ARG A N 1
ATOM 1338 C CA . ARG A 1 169 ? 8.323 -2.771 -19.493 1.00 96.75 169 ARG A CA 1
ATOM 1339 C C . ARG A 1 169 ? 7.419 -2.554 -20.702 1.00 96.75 169 ARG A C 1
ATOM 1341 O O . ARG A 1 169 ? 7.498 -3.300 -21.676 1.00 96.75 169 ARG A O 1
ATOM 1348 N N . GLU A 1 170 ? 6.535 -1.561 -20.636 1.00 96.44 170 GLU A N 1
ATOM 1349 C CA . GLU A 1 170 ? 5.623 -1.252 -21.740 1.00 96.44 170 GLU A CA 1
ATOM 1350 C C . GLU A 1 170 ? 6.370 -0.705 -22.959 1.00 96.44 170 GLU A C 1
ATOM 1352 O O . GLU A 1 170 ? 6.004 -1.019 -24.091 1.00 96.44 170 GLU A O 1
ATOM 1357 N N . HIS A 1 171 ? 7.445 0.056 -22.745 1.00 96.56 171 HIS A N 1
ATOM 1358 C CA . HIS A 1 171 ? 8.320 0.530 -23.810 1.00 96.56 171 HIS A CA 1
ATOM 1359 C C . HIS A 1 171 ? 8.987 -0.625 -24.554 1.00 96.56 171 HIS A C 1
ATOM 1361 O O . HIS A 1 171 ? 8.856 -0.712 -25.777 1.00 96.56 171 HIS A O 1
ATOM 1367 N N . TYR A 1 172 ? 9.592 -1.574 -23.831 1.00 96.38 172 TYR A N 1
ATOM 1368 C CA . TYR A 1 172 ? 10.139 -2.784 -24.443 1.00 96.38 172 TYR A CA 1
ATOM 1369 C C . TYR A 1 172 ? 9.058 -3.580 -25.176 1.00 96.38 172 TYR A C 1
ATOM 1371 O O . TYR A 1 172 ? 9.224 -3.928 -26.341 1.00 96.38 172 TYR A O 1
ATOM 1379 N N . LYS A 1 173 ? 7.907 -3.816 -24.534 1.00 95.38 173 LYS A N 1
ATOM 1380 C CA . LYS A 1 173 ? 6.798 -4.578 -25.123 1.00 95.38 173 LYS A CA 1
ATOM 1381 C C . LYS A 1 173 ? 6.323 -3.983 -26.453 1.00 95.38 173 LYS A C 1
ATOM 1383 O O . LYS A 1 173 ? 6.095 -4.735 -27.397 1.00 95.38 173 LYS A O 1
ATOM 1388 N N . LYS A 1 174 ? 6.182 -2.657 -26.538 1.00 96.12 174 LYS A N 1
ATOM 1389 C CA . LYS A 1 174 ? 5.741 -1.958 -27.758 1.00 96.12 174 LYS A CA 1
ATOM 1390 C C . LYS A 1 174 ? 6.801 -1.938 -28.856 1.00 96.12 174 LYS A C 1
ATOM 1392 O O . LYS A 1 174 ? 6.447 -1.938 -30.028 1.00 96.12 174 LYS A O 1
ATOM 1397 N N . ASN A 1 175 ? 8.078 -1.942 -28.485 1.00 96.25 175 ASN A N 1
ATOM 1398 C CA . ASN A 1 175 ? 9.205 -1.847 -29.415 1.00 96.25 175 ASN A CA 1
ATOM 1399 C C . ASN A 1 175 ? 9.943 -3.180 -29.609 1.00 96.25 175 ASN A C 1
ATOM 1401 O O . ASN A 1 175 ? 11.037 -3.196 -30.173 1.00 96.25 175 ASN A O 1
ATOM 1405 N N . LYS A 1 176 ? 9.348 -4.297 -29.166 1.00 94.88 176 LYS A N 1
ATOM 1406 C CA . LYS A 1 176 ? 10.005 -5.604 -29.045 1.00 94.88 176 LYS A CA 1
ATOM 1407 C C . LYS A 1 176 ? 10.757 -6.012 -30.309 1.00 94.88 176 LYS A C 1
ATOM 1409 O O . LYS A 1 176 ? 11.928 -6.341 -30.222 1.00 94.88 176 LYS A O 1
ATOM 1414 N N . ALA A 1 177 ? 10.109 -5.941 -31.473 1.00 94.62 177 ALA A N 1
ATOM 1415 C CA . ALA A 1 177 ? 10.710 -6.368 -32.737 1.00 94.62 177 ALA A CA 1
ATOM 1416 C C . ALA A 1 177 ? 12.020 -5.627 -33.055 1.00 94.62 177 ALA A C 1
ATOM 1418 O O . ALA A 1 177 ? 12.986 -6.246 -33.481 1.00 94.62 177 ALA A O 1
ATOM 1419 N N . ARG A 1 178 ? 12.071 -4.313 -32.806 1.00 95.94 178 ARG A N 1
ATOM 1420 C CA . ARG A 1 178 ? 13.261 -3.489 -33.054 1.00 95.94 178 ARG A CA 1
ATOM 1421 C C . ARG A 1 178 ? 14.339 -3.713 -31.996 1.00 95.94 178 ARG A C 1
ATOM 1423 O O . ARG A 1 178 ? 15.510 -3.834 -32.338 1.00 95.94 178 ARG A O 1
ATOM 1430 N N . LEU A 1 179 ? 13.949 -3.752 -30.723 1.00 96.19 179 LEU A N 1
ATOM 1431 C CA . LEU A 1 179 ? 14.901 -3.899 -29.621 1.00 96.19 179 LEU A CA 1
ATOM 1432 C C . LEU A 1 179 ? 15.502 -5.308 -29.581 1.00 96.19 179 LEU A C 1
ATOM 1434 O O . LEU A 1 179 ? 16.685 -5.444 -29.304 1.00 96.19 179 LEU A O 1
ATOM 1438 N N . ASP A 1 180 ? 14.736 -6.351 -29.912 1.00 95.06 180 ASP A N 1
ATOM 1439 C CA . ASP A 1 180 ? 15.250 -7.725 -29.950 1.00 95.06 180 ASP A CA 1
ATOM 1440 C C . ASP A 1 180 ? 16.332 -7.913 -31.026 1.00 95.06 180 ASP A C 1
ATOM 1442 O O . ASP A 1 180 ? 17.276 -8.661 -30.777 1.00 95.06 180 ASP A O 1
ATOM 1446 N N . ILE A 1 181 ? 16.249 -7.206 -32.164 1.00 95.38 181 ILE A N 1
ATOM 1447 C CA . ILE A 1 181 ? 17.314 -7.190 -33.185 1.00 95.38 181 ILE A CA 1
ATOM 1448 C C . ILE A 1 181 ? 18.602 -6.606 -32.591 1.00 95.38 181 ILE A C 1
ATOM 1450 O O . ILE A 1 181 ? 19.640 -7.259 -32.623 1.00 95.38 181 ILE A O 1
ATOM 1454 N N . GLN A 1 182 ? 18.519 -5.429 -31.963 1.00 95.00 182 GLN A N 1
ATOM 1455 C CA . GLN A 1 182 ? 19.679 -4.781 -31.334 1.00 95.00 182 GLN A CA 1
ATOM 1456 C C . GLN A 1 182 ? 20.272 -5.622 -30.198 1.00 95.00 182 GLN A C 1
ATOM 1458 O O . GLN A 1 182 ? 21.486 -5.722 -30.054 1.00 95.00 182 GLN A O 1
ATOM 1463 N N . ILE A 1 183 ? 19.424 -6.248 -29.380 1.00 95.06 183 ILE A N 1
ATOM 1464 C CA . ILE A 1 183 ? 19.873 -7.145 -28.311 1.00 95.06 183 ILE A CA 1
ATOM 1465 C C . ILE A 1 183 ? 20.631 -8.336 -28.908 1.00 95.06 183 ILE A C 1
ATOM 1467 O O . ILE A 1 183 ? 21.690 -8.683 -28.395 1.00 95.06 183 ILE A O 1
ATOM 1471 N N . ALA A 1 184 ? 20.123 -8.946 -29.983 1.00 93.69 184 ALA A N 1
ATOM 1472 C CA . ALA A 1 184 ? 20.783 -10.074 -30.638 1.00 93.69 184 ALA A CA 1
ATOM 1473 C C . ALA A 1 184 ? 22.155 -9.690 -31.219 1.00 93.69 184 ALA A C 1
ATOM 1475 O O . ALA A 1 184 ? 23.112 -10.443 -31.049 1.00 93.69 184 ALA A O 1
ATOM 1476 N N . GLU A 1 185 ? 22.271 -8.507 -31.831 1.00 94.50 185 GLU A N 1
ATOM 1477 C CA . GLU A 1 185 ? 23.546 -7.960 -32.317 1.00 94.50 185 GLU A CA 1
ATOM 1478 C C . GLU A 1 185 ? 24.560 -7.794 -31.173 1.00 94.50 185 GLU A C 1
ATOM 1480 O O . GLU A 1 185 ? 25.690 -8.273 -31.271 1.00 94.50 185 GLU A O 1
ATOM 1485 N N . ILE A 1 186 ? 24.140 -7.208 -30.045 1.00 93.75 186 ILE A N 1
ATOM 1486 C CA . ILE A 1 186 ? 25.004 -7.014 -28.868 1.00 93.75 186 ILE A CA 1
ATOM 1487 C C . ILE A 1 186 ? 25.442 -8.359 -28.269 1.00 93.75 186 ILE A C 1
ATOM 1489 O O . ILE A 1 186 ? 26.599 -8.511 -27.875 1.00 93.75 186 ILE A O 1
ATOM 1493 N N . VAL A 1 187 ? 24.539 -9.342 -28.189 1.00 92.00 187 VAL A N 1
ATOM 1494 C CA . VAL A 1 187 ? 24.863 -10.691 -27.689 1.00 92.00 187 VAL A CA 1
ATOM 1495 C C . VAL A 1 187 ? 25.882 -11.381 -28.599 1.00 92.00 187 VAL A C 1
ATOM 1497 O O . VAL A 1 187 ? 26.806 -12.018 -28.092 1.00 92.00 187 VAL A O 1
ATOM 1500 N N . ALA A 1 188 ? 25.742 -11.241 -29.920 1.00 91.50 188 ALA A N 1
ATOM 1501 C CA . ALA A 1 188 ? 26.680 -11.809 -30.885 1.00 91.50 188 ALA A CA 1
ATOM 1502 C C . ALA A 1 188 ? 28.083 -11.184 -30.777 1.00 91.50 188 ALA A C 1
ATOM 1504 O O . ALA A 1 188 ? 29.075 -11.892 -30.929 1.00 91.50 188 ALA A O 1
ATOM 1505 N N . GLU A 1 189 ? 28.169 -9.885 -30.480 1.00 90.19 189 GLU A N 1
ATOM 1506 C CA . GLU A 1 189 ? 29.439 -9.164 -30.335 1.00 90.19 189 GLU A CA 1
ATOM 1507 C C . GLU A 1 189 ? 30.134 -9.431 -28.988 1.00 90.19 189 GLU A C 1
ATOM 1509 O O . GLU A 1 189 ? 31.337 -9.680 -28.943 1.00 90.19 189 GLU A O 1
ATOM 1514 N N . GLN A 1 190 ? 29.393 -9.372 -27.876 1.00 88.25 190 GLN A N 1
ATOM 1515 C CA . GLN A 1 190 ? 29.973 -9.391 -26.523 1.00 88.25 190 GLN A CA 1
ATOM 1516 C C . GLN A 1 190 ? 30.058 -10.794 -25.909 1.00 88.25 190 GLN A C 1
ATOM 1518 O O . GLN A 1 190 ? 30.776 -10.996 -24.925 1.00 88.25 190 GLN A O 1
ATOM 1523 N N . GLY A 1 191 ? 29.328 -11.763 -26.466 1.00 80.00 191 GLY A N 1
ATOM 1524 C CA . GLY A 1 191 ? 29.148 -13.079 -25.866 1.00 80.00 191 GLY A CA 1
ATOM 1525 C C . GLY A 1 191 ? 28.297 -13.046 -24.589 1.00 80.00 191 GLY A C 1
ATOM 1526 O O . GLY A 1 191 ? 27.898 -11.998 -24.079 1.00 80.00 191 GLY A O 1
ATOM 1527 N N . VAL A 1 192 ? 27.990 -14.230 -24.054 1.00 80.81 192 VAL A N 1
ATOM 1528 C CA . VAL A 1 192 ? 27.153 -14.382 -22.855 1.00 80.81 192 VAL A CA 1
ATOM 1529 C C . VAL A 1 192 ? 28.031 -14.563 -21.622 1.00 80.81 192 VAL A C 1
ATOM 1531 O O . VAL A 1 192 ? 28.894 -15.436 -21.597 1.00 80.81 192 VAL A O 1
ATOM 1534 N N . ASN A 1 193 ? 27.775 -13.782 -20.568 1.00 79.50 193 ASN A N 1
ATOM 1535 C CA . ASN A 1 193 ? 28.364 -13.999 -19.247 1.00 79.50 193 ASN A CA 1
ATOM 1536 C C . ASN A 1 193 ? 27.405 -14.834 -18.376 1.00 79.50 193 ASN A C 1
ATOM 1538 O O . ASN A 1 193 ? 26.423 -14.281 -17.873 1.00 79.50 193 ASN A O 1
ATOM 1542 N N . PRO A 1 194 ? 27.691 -16.124 -18.111 1.00 75.38 194 PRO A N 1
ATOM 1543 C CA . PRO A 1 194 ? 26.780 -16.996 -17.367 1.00 75.38 194 PRO A CA 1
ATOM 1544 C C . PRO A 1 194 ? 26.483 -16.512 -15.941 1.00 75.38 194 PRO A C 1
ATOM 1546 O O . PRO A 1 194 ? 25.419 -16.794 -15.403 1.00 75.38 194 PRO A O 1
ATOM 1549 N N . LYS A 1 195 ? 27.396 -15.746 -15.322 1.00 72.94 195 LYS A N 1
ATOM 1550 C CA . LYS A 1 195 ? 27.218 -15.208 -13.959 1.00 72.94 195 LYS A CA 1
ATOM 1551 C C . LYS A 1 195 ? 26.218 -14.053 -13.888 1.00 72.94 195 LYS A C 1
ATOM 1553 O O . LYS A 1 195 ? 25.747 -13.729 -12.803 1.00 72.94 195 LYS A O 1
ATOM 1558 N N . ALA A 1 196 ? 25.949 -13.399 -15.016 1.00 70.88 196 ALA A N 1
ATOM 1559 C CA . ALA A 1 196 ? 25.060 -12.242 -15.097 1.00 70.88 196 ALA A CA 1
ATOM 1560 C C . ALA A 1 196 ? 23.619 -12.622 -15.472 1.00 70.88 196 ALA A C 1
ATOM 1562 O O . ALA A 1 196 ? 22.746 -11.752 -15.479 1.00 70.88 196 ALA A O 1
ATOM 1563 N N . LEU A 1 197 ? 23.368 -13.904 -15.763 1.00 76.19 197 LEU A N 1
ATOM 1564 C CA . LEU A 1 197 ? 22.055 -14.390 -16.162 1.00 76.19 197 LEU A CA 1
ATOM 1565 C C . LEU A 1 197 ? 21.036 -14.184 -15.043 1.00 76.19 197 LEU A C 1
ATOM 1567 O O . LEU A 1 197 ? 21.277 -14.457 -13.863 1.00 76.19 197 LEU A O 1
ATOM 1571 N N . TYR A 1 198 ? 19.870 -13.676 -15.422 1.00 71.69 198 TYR A N 1
ATOM 1572 C CA . TYR A 1 198 ? 18.762 -13.531 -14.502 1.00 71.69 198 TYR A CA 1
ATOM 1573 C C . TYR A 1 198 ? 18.281 -14.921 -14.069 1.00 71.69 198 TYR A C 1
ATOM 1575 O O . TYR A 1 198 ? 17.767 -15.681 -14.870 1.00 71.69 198 TYR A O 1
ATOM 1583 N N . HIS A 1 199 ? 18.429 -15.229 -12.781 1.00 66.88 199 HIS A N 1
ATOM 1584 C CA . HIS A 1 199 ? 18.139 -16.531 -12.152 1.00 66.88 199 HIS A CA 1
ATOM 1585 C C . HIS A 1 199 ? 16.726 -17.130 -12.341 1.00 66.88 199 HIS A C 1
ATOM 1587 O O . HIS A 1 199 ? 16.450 -18.181 -11.767 1.00 66.88 199 HIS A O 1
ATOM 1593 N N . LYS A 1 200 ? 15.806 -16.462 -13.047 1.00 62.69 200 LYS A N 1
ATOM 1594 C CA . LYS A 1 200 ? 14.450 -16.962 -13.304 1.00 62.69 200 LYS A CA 1
ATOM 1595 C C . LYS A 1 200 ? 14.191 -17.010 -14.803 1.00 62.69 200 LYS A C 1
ATOM 1597 O O . LYS A 1 200 ? 14.014 -15.956 -15.416 1.00 62.69 200 LYS A O 1
ATOM 1602 N N . ASP A 1 201 ? 14.065 -18.223 -15.317 1.00 58.25 201 ASP A N 1
ATOM 1603 C CA . ASP A 1 201 ? 13.506 -18.500 -16.638 1.00 58.25 201 ASP A CA 1
ATOM 1604 C C . ASP A 1 201 ? 11.973 -18.630 -16.535 1.00 58.25 201 ASP A C 1
ATOM 1606 O O . ASP A 1 201 ? 11.432 -18.797 -15.433 1.00 58.25 201 ASP A O 1
ATOM 1610 N N . ARG A 1 202 ? 11.256 -18.483 -17.657 1.00 53.44 202 ARG A N 1
ATOM 1611 C CA . ARG A 1 202 ? 9.795 -18.669 -17.725 1.00 53.44 202 ARG A CA 1
ATOM 1612 C C . ARG A 1 202 ? 9.424 -19.938 -18.475 1.00 53.44 202 ARG A C 1
ATOM 1614 O O . ARG A 1 202 ? 9.990 -20.142 -19.565 1.00 53.44 202 ARG A O 1
#

Sequence (202 aa):
MDSNPLFTRDGVPLYFALHNSIQKPGTYESYIQANGGDLLDSDDGADIVLFNPTRSGLKQSSLQEAYDFHPDEDKRKIWVREMSFVDECVQRGSFELDLSVKKPMPGFPSGKGRTAFTSEDDQNLCQHLARTLPDPAAGGRQSLLFYTKLVSYVGPYDWTQRHTAQSWREHYKKNKARLDIQIAEIVAEQGVNPKALYHKDR

Radius of gyration: 29.4 Å; chains: 1; bounding box: 62×42×71 Å

Organism: NCBI:txid153920

Secondary structure (DSSP, 8-state):
-----TTEETTEEPEEEE-TT-SS-TTHHHHHHHTT-EEESSSTT-SEEEE-HHHH---HHHHHHHHHT-SSTTGGGPEEEETHHHHHHHHHT----PPPP-PPPPPPPTT-PPPPPPHHHHHHHHHHHHHH---STT--TT-HHHHHHHTT--STTGGGGGS-HHHHHHHHHHHHHHHHHHHHHHHHHH---GGGS-S---

Foldseek 3Di:
DPLQQAQDDPNHAAEEEEDPQDVDCPCLQVLSVVSRHHYDPDCVVHQEYEHACVSPVDDQVVVLVCQCPPPDPSSNNYHYDYSCLSVVCVVVVHDDDDDDDDDPDDDDDPPPDQDDQDVVNLLVLLLLCLAAPLDVVLPPLLDLVVLVVLLVDDDVSVSSVSDHSVVSNVVCVVCVVVSNVSSNVNCVVPPYDPVRYDPDGD